Protein AF-A0A0S8I4W3-F1 (afdb_monomer_lite)

Sequence (184 aa):
MSPPFESPKTLFTDDDYIYGQAVWSHDGNQIAFSKTAVGCPSPYSSIWISRPDGSEPRQISEPVEGRINEDTGNCDLGIVYPAVPKAWSDDGTIIAIDLLLDPFLLSVETGSLTKLDLKDQLSALGLDGESIAQYLDWTGFSPIGDKALLTTFTDEFPQVLLWISLKEPNIPHVLHPPEEFTFD

Structure (mmCIF, N/CA/C/O backbone):
data_AF-A0A0S8I4W3-F1
#
_entry.id   AF-A0A0S8I4W3-F1
#
loop_
_atom_site.group_PDB
_atom_site.id
_atom_site.type_symbol
_atom_site.label_atom_id
_atom_site.label_alt_id
_atom_site.label_comp_id
_atom_site.label_asym_id
_atom_site.label_entity_id
_atom_site.label_seq_id
_atom_site.pdbx_PDB_ins_code
_atom_site.Cartn_x
_atom_site.Cartn_y
_atom_site.Cartn_z
_atom_site.occupancy
_atom_site.B_iso_or_equiv
_atom_site.auth_seq_id
_atom_site.auth_comp_id
_atom_site.auth_asym_id
_atom_site.auth_atom_id
_atom_site.pdbx_PDB_model_num
ATOM 1 N N . MET A 1 1 ? -11.680 -32.049 -22.955 1.00 69.88 1 MET A N 1
ATOM 2 C CA . MET A 1 1 ? -12.467 -31.066 -22.181 1.00 69.88 1 MET A CA 1
ATOM 3 C C . MET A 1 1 ? -11.577 -29.860 -21.976 1.00 69.88 1 MET A C 1
ATOM 5 O O . MET A 1 1 ? -10.439 -30.060 -21.571 1.00 69.88 1 MET A O 1
ATOM 9 N N . SER A 1 2 ? -12.038 -28.660 -22.321 1.00 75.06 2 SER A N 1
ATOM 10 C CA . SER A 1 2 ? -11.315 -27.434 -21.968 1.00 75.06 2 SER A CA 1
ATOM 11 C C . SER A 1 2 ? -11.388 -27.222 -20.452 1.00 75.06 2 SER A C 1
ATOM 13 O O . SER A 1 2 ? -12.388 -27.631 -19.851 1.00 75.06 2 SER A O 1
ATOM 15 N N . PRO A 1 3 ? -10.353 -26.644 -19.820 1.00 78.12 3 PRO A N 1
ATOM 16 C CA . PRO A 1 3 ? -10.420 -26.303 -18.406 1.00 78.12 3 PRO A CA 1
ATOM 17 C C . PRO A 1 3 ? -11.590 -25.340 -18.130 1.00 78.12 3 PRO A C 1
ATOM 19 O O . PRO A 1 3 ? -11.969 -24.576 -19.019 1.00 78.12 3 PRO A O 1
ATOM 22 N N . PRO A 1 4 ? -12.162 -25.353 -16.911 1.00 86.25 4 PRO A N 1
ATOM 23 C CA . PRO A 1 4 ? -13.271 -24.474 -16.530 1.00 86.25 4 PRO A CA 1
ATOM 24 C C . PRO A 1 4 ? -12.839 -23.013 -16.298 1.00 86.25 4 PRO A C 1
ATOM 26 O O . PRO A 1 4 ? -13.591 -22.241 -15.714 1.00 86.25 4 PRO A O 1
ATOM 29 N N . PHE A 1 5 ? -11.627 -22.642 -16.713 1.00 86.12 5 PHE A N 1
ATOM 30 C CA . PHE A 1 5 ? -11.031 -21.328 -16.517 1.00 86.12 5 PHE A CA 1
ATOM 31 C C . PHE A 1 5 ? -10.365 -20.849 -17.805 1.00 86.12 5 PHE A C 1
ATOM 33 O O . PHE A 1 5 ? -9.897 -21.648 -18.622 1.00 86.12 5 PHE A O 1
ATOM 40 N N . GLU A 1 6 ? -10.331 -19.530 -17.972 1.00 85.31 6 GLU A N 1
ATOM 41 C CA . GLU A 1 6 ? -9.629 -18.886 -19.075 1.00 85.31 6 GLU A CA 1
ATOM 42 C C . GLU A 1 6 ? -8.118 -19.105 -18.963 1.00 85.31 6 GLU A C 1
ATOM 44 O O . GLU A 1 6 ? -7.564 -19.283 -17.874 1.00 85.31 6 GLU A O 1
ATOM 49 N N . SER A 1 7 ? -7.435 -19.119 -20.109 1.00 87.31 7 SER A N 1
ATOM 50 C CA . SER A 1 7 ? -5.977 -19.171 -20.115 1.00 87.31 7 SER A CA 1
ATOM 51 C C . SER A 1 7 ? -5.408 -17.903 -19.467 1.00 87.31 7 SER A C 1
ATOM 53 O O . SER A 1 7 ? -5.894 -16.812 -19.768 1.00 87.31 7 SER A O 1
ATOM 55 N N . PRO A 1 8 ? -4.368 -18.019 -18.621 1.00 88.12 8 PRO A N 1
ATOM 56 C CA . PRO A 1 8 ? -3.713 -16.856 -18.043 1.00 88.12 8 PRO A CA 1
ATOM 57 C C . PRO A 1 8 ? -3.243 -15.888 -19.130 1.00 88.12 8 PRO A C 1
ATOM 59 O O . PRO A 1 8 ? -2.634 -16.303 -20.119 1.00 88.12 8 PRO A O 1
ATOM 62 N N . LYS A 1 9 ? -3.508 -14.595 -18.931 1.00 88.94 9 LYS A N 1
ATOM 63 C CA . LYS A 1 9 ? -3.013 -13.522 -19.792 1.00 88.94 9 LYS A CA 1
ATOM 64 C C . LYS A 1 9 ? -1.818 -12.855 -19.122 1.00 88.94 9 LYS A C 1
ATOM 66 O O . LYS A 1 9 ? -1.920 -12.381 -17.995 1.00 88.94 9 LYS A O 1
ATOM 71 N N . THR A 1 10 ? -0.702 -12.776 -19.836 1.00 92.69 10 THR A N 1
ATOM 72 C CA . THR A 1 10 ? 0.429 -11.944 -19.423 1.00 92.69 10 THR A CA 1
ATOM 73 C C . THR A 1 10 ? 0.052 -10.471 -19.563 1.00 92.69 10 THR A C 1
ATOM 75 O O . THR A 1 10 ? -0.330 -10.042 -20.652 1.00 92.69 10 THR A O 1
ATOM 78 N N . LEU A 1 11 ? 0.150 -9.708 -18.470 1.00 93.31 11 LEU A N 1
ATOM 79 C CA . LEU A 1 11 ? -0.088 -8.259 -18.483 1.00 93.31 11 LEU A CA 1
ATOM 80 C C . LEU A 1 11 ? 1.194 -7.483 -18.802 1.00 93.31 11 LEU A C 1
ATOM 82 O O . LEU A 1 11 ? 1.187 -6.635 -19.688 1.00 93.31 11 LEU A O 1
ATOM 86 N N . PHE A 1 12 ? 2.296 -7.816 -18.123 1.00 92.94 12 PHE A N 1
ATOM 87 C CA . PHE A 1 12 ? 3.578 -7.126 -18.254 1.00 92.94 12 PHE A CA 1
ATOM 88 C C . PHE A 1 12 ? 4.752 -8.108 -18.250 1.00 92.94 12 PHE A C 1
ATOM 90 O O . PHE A 1 12 ? 4.700 -9.146 -17.589 1.00 92.94 12 PHE A O 1
ATOM 97 N N . THR A 1 13 ? 5.809 -7.754 -18.978 1.00 91.81 13 THR A N 1
ATOM 98 C CA . THR A 1 13 ? 7.108 -8.440 -18.992 1.00 91.81 13 THR A CA 1
ATOM 99 C C . THR A 1 13 ? 8.194 -7.396 -19.180 1.00 91.81 13 THR A C 1
ATOM 101 O O . THR A 1 13 ? 8.100 -6.599 -20.115 1.00 91.81 13 THR A O 1
ATOM 104 N N . ASP A 1 14 ? 9.198 -7.402 -18.315 1.00 90.38 14 ASP A N 1
ATOM 105 C CA . ASP A 1 14 ? 10.285 -6.428 -18.333 1.00 90.38 14 ASP A CA 1
ATOM 106 C C . ASP A 1 14 ? 11.494 -7.057 -17.627 1.00 90.38 14 ASP A C 1
ATOM 108 O O . ASP A 1 14 ? 11.367 -7.480 -16.481 1.00 90.38 14 ASP A O 1
ATOM 112 N N . ASP A 1 15 ? 12.627 -7.191 -18.319 1.00 89.75 15 ASP A N 1
ATOM 113 C CA . ASP A 1 15 ? 13.808 -7.889 -17.781 1.00 89.75 15 ASP A CA 1
ATOM 114 C C . ASP A 1 15 ? 14.515 -7.066 -16.691 1.00 89.75 15 ASP A C 1
ATOM 116 O O . ASP A 1 15 ? 15.200 -7.620 -15.829 1.00 89.75 15 ASP A O 1
ATOM 120 N N . ASP A 1 16 ? 14.308 -5.748 -16.701 1.00 89.44 16 ASP A N 1
ATOM 121 C CA . ASP A 1 16 ? 14.918 -4.817 -15.756 1.00 89.44 16 ASP A CA 1
ATOM 122 C C . ASP A 1 16 ? 14.065 -4.626 -14.492 1.00 89.44 16 ASP A C 1
ATOM 124 O O . ASP A 1 16 ? 14.459 -3.886 -13.589 1.00 89.44 16 ASP A O 1
ATOM 128 N N . TYR A 1 17 ? 12.887 -5.260 -14.402 1.00 90.75 17 TYR A N 1
ATOM 129 C CA . TYR A 1 17 ? 11.945 -5.036 -13.305 1.00 90.75 17 TYR A CA 1
ATOM 130 C C . TYR A 1 17 ? 11.249 -6.305 -12.815 1.00 90.75 17 TYR A C 1
ATOM 132 O O . TYR A 1 17 ? 10.907 -7.213 -13.566 1.00 90.75 17 TYR A O 1
ATOM 140 N N . ILE A 1 18 ? 10.944 -6.313 -11.521 1.00 89.19 18 ILE A N 1
ATOM 141 C CA . ILE A 1 18 ? 10.108 -7.316 -10.868 1.00 89.19 18 ILE A CA 1
ATOM 142 C C . ILE A 1 18 ? 8.768 -6.674 -10.530 1.00 89.19 18 ILE A C 1
ATOM 144 O O . ILE A 1 18 ? 8.706 -5.570 -9.983 1.00 89.19 18 ILE A O 1
ATOM 148 N N . TYR A 1 19 ? 7.690 -7.390 -10.832 1.00 91.94 19 TYR A N 1
ATOM 149 C CA . TYR A 1 19 ? 6.340 -7.016 -10.433 1.00 91.94 19 TYR A CA 1
ATOM 150 C C . TYR A 1 19 ? 5.994 -7.733 -9.126 1.00 91.94 19 TYR A C 1
ATOM 152 O O . TYR A 1 19 ? 6.041 -8.961 -9.059 1.00 91.94 19 TYR A O 1
ATOM 160 N N . GLY A 1 20 ? 5.718 -6.953 -8.082 1.00 87.50 20 GLY A N 1
ATOM 161 C CA . GLY A 1 20 ? 5.444 -7.451 -6.735 1.00 87.50 20 GLY A CA 1
ATOM 162 C C . GLY A 1 20 ? 3.965 -7.739 -6.488 1.00 87.50 20 GLY A C 1
ATOM 163 O O . GLY A 1 20 ? 3.226 -8.133 -7.390 1.00 87.50 20 GLY A O 1
ATOM 164 N N . GLN A 1 21 ? 3.529 -7.535 -5.242 1.00 90.81 21 GLN A N 1
ATOM 165 C CA . GLN A 1 21 ? 2.122 -7.667 -4.867 1.00 90.81 21 GLN A CA 1
ATOM 166 C C . GLN A 1 21 ? 1.243 -6.775 -5.754 1.00 90.81 21 GLN A C 1
ATOM 168 O O . GLN A 1 21 ? 1.599 -5.634 -6.058 1.00 90.81 21 GLN A O 1
ATOM 173 N N . ALA A 1 22 ? 0.087 -7.309 -6.144 1.00 94.94 22 ALA A N 1
ATOM 174 C CA . ALA A 1 22 ? -0.921 -6.607 -6.919 1.00 94.94 22 ALA A CA 1
ATOM 175 C C . ALA A 1 22 ? -2.295 -6.757 -6.262 1.00 94.94 22 ALA A C 1
ATOM 177 O O . ALA A 1 22 ? -2.610 -7.814 -5.709 1.00 94.94 22 ALA A O 1
ATOM 178 N N . VAL A 1 23 ? -3.112 -5.709 -6.332 1.00 94.75 23 VAL A N 1
ATOM 179 C CA . VAL A 1 23 ? -4.453 -5.655 -5.739 1.00 94.75 23 VAL A CA 1
ATOM 180 C C . VAL A 1 23 ? -5.434 -4.965 -6.682 1.00 94.75 23 VAL A C 1
ATOM 182 O O . VAL A 1 23 ? -5.132 -3.928 -7.279 1.00 94.75 23 VAL A O 1
ATOM 185 N N . TRP A 1 24 ? -6.619 -5.553 -6.816 1.00 95.06 24 TRP A N 1
ATOM 186 C CA . TRP A 1 24 ? -7.716 -5.000 -7.607 1.00 95.06 24 TRP A CA 1
ATOM 187 C C . TRP A 1 24 ? -8.367 -3.816 -6.896 1.00 95.06 24 TRP A C 1
ATOM 189 O O . TRP A 1 24 ? -8.531 -3.846 -5.674 1.00 95.06 24 TRP A O 1
ATOM 199 N N . SER A 1 25 ? -8.785 -2.809 -7.663 1.00 93.62 25 SER A N 1
ATOM 200 C CA . SER A 1 25 ? -9.774 -1.837 -7.201 1.00 93.62 25 SER A CA 1
ATOM 201 C C . SER A 1 25 ? -11.115 -2.528 -6.957 1.00 93.62 25 SER A C 1
ATOM 203 O O . SER A 1 25 ? -11.414 -3.560 -7.563 1.00 93.62 25 SER A O 1
ATOM 205 N N . HIS A 1 26 ? -11.941 -1.963 -6.074 1.00 90.12 26 HIS A N 1
ATOM 206 C CA . HIS A 1 26 ? -13.222 -2.573 -5.704 1.00 90.12 26 HIS A CA 1
ATOM 207 C C . HIS A 1 26 ? -14.163 -2.764 -6.909 1.00 90.12 26 HIS A C 1
ATOM 209 O O . HIS A 1 26 ? -14.844 -3.781 -7.020 1.00 90.12 26 HIS A O 1
ATOM 215 N N . ASP A 1 27 ? -14.153 -1.814 -7.845 1.00 91.81 27 ASP A N 1
ATOM 216 C CA . ASP A 1 27 ? -14.931 -1.862 -9.087 1.00 91.81 27 ASP A CA 1
ATOM 217 C C . ASP A 1 27 ? -14.346 -2.802 -10.161 1.00 91.81 27 ASP A C 1
ATOM 219 O O . ASP A 1 27 ? -14.957 -2.993 -11.213 1.00 91.81 27 ASP A O 1
ATOM 223 N N . GLY A 1 28 ? -13.167 -3.379 -9.916 1.00 93.69 28 GLY A N 1
ATOM 224 C CA . GLY A 1 28 ? -12.471 -4.279 -10.831 1.00 93.69 28 GLY A CA 1
ATOM 225 C C . GLY A 1 28 ? -11.905 -3.613 -12.085 1.00 93.69 28 GLY A C 1
ATOM 226 O O . GLY A 1 28 ? -11.424 -4.324 -12.962 1.00 93.69 28 GLY A O 1
ATOM 227 N N . ASN A 1 29 ? -11.937 -2.282 -12.205 1.00 96.00 29 ASN A N 1
ATOM 228 C CA . ASN A 1 29 ? -11.471 -1.580 -13.408 1.00 96.00 29 ASN A CA 1
ATOM 229 C C . ASN A 1 29 ? -9.981 -1.236 -13.382 1.00 96.00 29 ASN A C 1
ATOM 231 O O . ASN A 1 29 ? -9.433 -0.823 -14.407 1.00 96.00 29 ASN A O 1
ATOM 235 N N . GLN A 1 30 ? -9.322 -1.379 -12.233 1.00 97.25 30 GLN A N 1
ATOM 236 C CA . GLN A 1 30 ? -7.912 -1.062 -12.061 1.00 97.25 30 GLN A CA 1
ATOM 237 C C . GLN A 1 30 ? -7.201 -2.119 -11.214 1.00 97.25 30 GLN A C 1
ATOM 239 O O . GLN A 1 30 ? -7.784 -2.772 -10.350 1.00 97.25 30 GLN A O 1
ATOM 244 N N . ILE A 1 31 ? -5.904 -2.262 -11.460 1.00 97.56 31 ILE A N 1
ATOM 245 C CA . ILE A 1 31 ? -4.975 -3.058 -10.659 1.00 97.56 31 ILE A CA 1
ATOM 246 C C . ILE A 1 31 ? -3.889 -2.110 -10.176 1.00 97.56 31 ILE A C 1
ATOM 248 O O . ILE A 1 31 ? -3.247 -1.479 -11.013 1.00 97.56 31 ILE A O 1
ATOM 252 N N . ALA A 1 32 ? -3.655 -2.043 -8.866 1.00 97.44 32 ALA A N 1
ATOM 253 C CA . ALA A 1 32 ? -2.449 -1.446 -8.299 1.00 97.44 32 ALA A CA 1
ATOM 254 C C . ALA A 1 32 ? -1.394 -2.526 -8.080 1.00 97.44 32 ALA A C 1
ATOM 256 O O . ALA A 1 32 ? -1.732 -3.623 -7.642 1.00 97.44 32 ALA A O 1
ATOM 257 N N . PHE A 1 33 ? -0.129 -2.232 -8.361 1.00 97.12 33 PHE A N 1
ATOM 258 C CA . PHE A 1 33 ? 0.967 -3.184 -8.202 1.00 97.12 33 PHE A CA 1
ATOM 259 C C . PHE A 1 33 ? 2.300 -2.489 -7.926 1.00 97.12 33 PHE A C 1
ATOM 261 O O . PHE A 1 33 ? 2.515 -1.341 -8.322 1.00 97.12 33 PHE A O 1
ATOM 268 N N . SER A 1 34 ? 3.212 -3.199 -7.266 1.00 95.56 34 SER A N 1
ATOM 269 C CA . SER A 1 34 ? 4.605 -2.764 -7.122 1.00 95.56 34 SER A CA 1
ATOM 270 C C . SER A 1 34 ? 5.382 -3.044 -8.403 1.00 95.56 34 SER A C 1
ATOM 272 O O . SER A 1 34 ? 5.358 -4.172 -8.901 1.00 95.56 34 SER A O 1
ATOM 274 N N . LYS A 1 35 ? 6.130 -2.059 -8.901 1.00 94.38 35 LYS A N 1
ATOM 275 C CA . LYS A 1 35 ? 7.161 -2.261 -9.928 1.00 94.38 35 LYS A CA 1
ATOM 276 C C . LYS A 1 35 ? 8.514 -1.904 -9.318 1.00 94.38 35 LYS A C 1
ATOM 278 O O . LYS A 1 35 ? 8.738 -0.740 -8.992 1.00 94.38 35 LYS A O 1
ATOM 283 N N . THR A 1 36 ? 9.389 -2.894 -9.156 1.00 90.25 36 THR A N 1
ATOM 284 C CA . THR A 1 36 ? 10.710 -2.741 -8.528 1.00 90.25 36 THR A CA 1
ATOM 285 C C . THR A 1 36 ? 11.812 -2.960 -9.551 1.00 90.25 36 THR A C 1
ATOM 287 O O . THR A 1 36 ? 11.804 -3.980 -10.235 1.00 90.25 36 THR A O 1
ATOM 290 N N . ALA A 1 37 ? 12.761 -2.034 -9.655 1.00 88.69 37 ALA A N 1
ATOM 291 C CA . ALA A 1 37 ? 13.928 -2.205 -10.514 1.00 88.69 37 ALA A CA 1
ATOM 292 C C . ALA A 1 37 ? 14.834 -3.335 -10.010 1.00 88.69 37 ALA A C 1
ATOM 294 O O . ALA A 1 37 ? 15.113 -3.450 -8.814 1.00 88.69 37 ALA A O 1
ATOM 295 N N . VAL A 1 38 ? 15.297 -4.167 -10.937 1.00 78.19 38 VAL A N 1
ATOM 296 C CA . VAL A 1 38 ? 16.269 -5.229 -10.689 1.00 78.19 38 VAL A CA 1
ATOM 297 C C . VAL A 1 38 ? 17.668 -4.622 -10.681 1.00 78.19 38 VAL A C 1
ATOM 299 O O . VAL A 1 38 ? 18.045 -3.880 -11.584 1.00 78.19 38 VAL A O 1
ATOM 302 N N . GLY A 1 39 ? 18.471 -5.000 -9.690 1.00 74.06 39 GLY A N 1
ATOM 303 C CA . GLY A 1 39 ? 19.891 -4.668 -9.639 1.00 74.06 39 GLY A CA 1
ATOM 304 C C . GLY A 1 39 ? 20.272 -3.834 -8.423 1.00 74.06 39 GLY A C 1
ATOM 305 O O . GLY A 1 39 ? 19.514 -3.007 -7.926 1.00 74.06 39 GLY A O 1
ATOM 306 N N . CYS A 1 40 ? 21.485 -4.081 -7.941 1.00 72.31 40 CYS A N 1
ATOM 307 C CA . CYS A 1 40 ? 22.076 -3.389 -6.804 1.00 72.31 40 CYS A CA 1
ATOM 308 C C . CYS A 1 40 ? 23.136 -2.396 -7.297 1.00 72.31 40 CYS A C 1
ATOM 310 O O . CYS A 1 40 ? 23.746 -2.639 -8.345 1.00 72.31 40 CYS A O 1
ATOM 312 N N . PRO A 1 41 ? 23.380 -1.284 -6.582 1.00 65.94 41 PRO A N 1
ATOM 313 C CA . PRO A 1 41 ? 23.012 -1.029 -5.183 1.00 65.94 41 PRO A CA 1
ATOM 314 C C . PRO A 1 41 ? 21.614 -0.437 -4.926 1.00 65.94 41 PRO A C 1
ATOM 316 O O . PRO A 1 41 ? 21.179 -0.470 -3.786 1.00 65.94 41 PRO A O 1
ATOM 319 N N . SER A 1 42 ? 20.890 0.069 -5.926 1.00 66.25 42 SER A N 1
ATOM 320 C CA . SER A 1 42 ? 19.672 0.867 -5.687 1.00 66.25 42 SER A CA 1
ATOM 321 C C . SER A 1 42 ? 18.408 0.223 -6.273 1.00 66.25 42 SER A C 1
ATOM 323 O O . SER A 1 42 ? 17.968 0.643 -7.347 1.00 66.25 42 SER A O 1
ATOM 325 N N . PRO A 1 43 ? 17.780 -0.759 -5.596 1.00 76.88 43 PRO A N 1
ATOM 326 C CA . PRO A 1 43 ? 16.473 -1.241 -6.005 1.00 76.88 43 PRO A CA 1
ATOM 327 C C . PRO A 1 43 ? 15.453 -0.176 -5.600 1.00 76.88 43 PRO A C 1
ATOM 329 O O . PRO A 1 43 ? 15.212 0.051 -4.416 1.00 76.88 43 PRO A O 1
ATOM 332 N N . TYR A 1 44 ? 14.875 0.519 -6.572 1.00 87.12 44 TYR A N 1
ATOM 333 C CA . TYR A 1 44 ? 13.766 1.434 -6.325 1.00 87.12 44 TYR A CA 1
ATOM 334 C C . TYR A 1 44 ? 12.450 0.753 -6.678 1.00 87.12 44 TYR A C 1
ATOM 336 O O . TYR A 1 44 ? 12.360 0.028 -7.671 1.00 87.12 44 TYR A O 1
ATOM 344 N N . SER A 1 45 ? 11.426 0.988 -5.865 1.00 91.44 45 SER A N 1
ATOM 345 C CA . SER A 1 45 ? 10.069 0.512 -6.118 1.00 91.44 45 SER A CA 1
ATOM 346 C C . SER A 1 45 ? 9.092 1.667 -6.146 1.00 91.44 45 SER A C 1
ATOM 348 O O . SER A 1 45 ? 9.208 2.616 -5.376 1.00 91.44 45 SER A O 1
ATOM 350 N N . SER A 1 46 ? 8.102 1.568 -7.016 1.00 94.69 46 SER A N 1
ATOM 351 C CA . SER A 1 46 ? 6.986 2.504 -7.056 1.00 94.69 46 SER A CA 1
ATOM 352 C C . SER A 1 46 ? 5.681 1.739 -7.137 1.00 94.69 46 SER A C 1
ATOM 354 O O . SER A 1 46 ? 5.627 0.618 -7.656 1.00 94.69 46 SER A O 1
ATOM 356 N N . ILE A 1 47 ? 4.611 2.380 -6.682 1.00 97.56 47 ILE A N 1
ATOM 357 C CA . ILE A 1 47 ? 3.254 1.914 -6.919 1.00 97.56 47 ILE A CA 1
ATOM 358 C C . ILE A 1 47 ? 2.823 2.382 -8.304 1.00 97.56 47 ILE A C 1
ATOM 360 O O . ILE A 1 47 ? 2.907 3.565 -8.648 1.00 97.56 47 ILE A O 1
ATOM 364 N N . TRP A 1 48 ? 2.355 1.430 -9.097 1.00 97.88 48 TRP A N 1
ATOM 365 C CA . TRP A 1 48 ? 1.779 1.639 -10.415 1.00 97.88 48 TRP A CA 1
ATOM 366 C C . TRP A 1 48 ? 0.332 1.186 -10.418 1.00 97.88 48 TRP A C 1
ATOM 368 O O . TRP A 1 48 ? -0.054 0.321 -9.632 1.00 97.88 48 TRP A O 1
ATOM 378 N N . ILE A 1 49 ? -0.455 1.745 -11.332 1.00 98.19 49 ILE A N 1
ATOM 379 C CA . ILE A 1 49 ? -1.787 1.238 -11.643 1.00 98.19 49 ILE A CA 1
ATOM 380 C C . ILE A 1 49 ? -1.943 0.992 -13.138 1.00 98.19 49 ILE A C 1
ATOM 382 O O . ILE A 1 49 ? -1.252 1.611 -13.944 1.00 98.19 49 ILE A O 1
ATOM 386 N N . SER A 1 50 ? -2.853 0.097 -13.508 1.00 98.06 50 SER A N 1
ATOM 387 C CA . SER A 1 50 ? -3.213 -0.187 -14.902 1.00 98.06 50 SER A CA 1
ATOM 388 C C . SER A 1 50 ? -4.630 -0.743 -15.006 1.00 98.06 50 SER A C 1
ATOM 390 O O . SER A 1 50 ? -5.207 -1.155 -13.997 1.00 98.06 50 SER A O 1
ATOM 392 N N . ARG A 1 51 ? -5.177 -0.806 -16.221 1.00 97.44 51 ARG A N 1
ATOM 393 C CA . ARG A 1 51 ? -6.412 -1.550 -16.494 1.00 97.44 51 ARG A CA 1
ATOM 394 C C . ARG A 1 51 ? -6.195 -3.074 -16.430 1.00 97.44 51 ARG A C 1
ATOM 396 O O . ARG A 1 51 ? -5.086 -3.540 -16.693 1.00 97.44 51 ARG A O 1
ATOM 403 N N . PRO A 1 52 ? -7.264 -3.868 -16.190 1.00 95.88 52 PRO A N 1
ATOM 404 C CA . PRO A 1 52 ? -7.259 -5.338 -16.193 1.00 95.88 52 PRO A CA 1
ATOM 405 C C . PRO A 1 52 ? -6.577 -5.996 -17.394 1.00 95.88 52 PRO A C 1
ATOM 407 O O . PRO A 1 52 ? -6.089 -7.119 -17.312 1.00 95.88 52 PRO A O 1
ATOM 410 N N . ASP A 1 53 ? -6.610 -5.327 -18.544 1.00 94.44 53 ASP A N 1
ATOM 411 C CA . ASP A 1 53 ? -6.078 -5.837 -19.799 1.00 94.44 53 ASP A CA 1
ATOM 412 C C . ASP A 1 53 ? -4.595 -5.500 -20.015 1.00 94.44 53 ASP A C 1
ATOM 414 O O . ASP A 1 53 ? -4.040 -5.948 -21.023 1.00 94.44 53 ASP A O 1
ATOM 418 N N . GLY A 1 54 ? -3.974 -4.774 -19.077 1.00 95.19 54 GLY A N 1
ATOM 419 C CA . GLY A 1 54 ? -2.596 -4.283 -19.117 1.00 95.19 54 GLY A CA 1
ATOM 420 C C . GLY A 1 54 ? -2.442 -2.900 -19.759 1.00 95.19 54 GLY A C 1
ATOM 421 O O . GLY A 1 54 ? -1.326 -2.389 -19.847 1.00 95.19 54 GLY A O 1
ATOM 422 N N . SER A 1 55 ? -3.529 -2.281 -20.230 1.00 96.12 55 SER A N 1
ATOM 423 C CA . SER A 1 55 ? -3.478 -0.948 -20.833 1.00 96.12 55 SER A CA 1
ATOM 424 C C . SER A 1 55 ? -3.408 0.171 -19.788 1.00 96.12 55 SER A C 1
ATOM 426 O O . SER A 1 55 ? -3.698 -0.022 -18.607 1.00 96.12 55 SER A O 1
ATOM 428 N N . GLU A 1 56 ? -2.994 1.356 -20.246 1.00 96.50 56 GLU A N 1
ATOM 429 C CA . GLU A 1 56 ? -2.897 2.579 -19.437 1.00 96.50 56 GLU A CA 1
ATOM 430 C C . GLU A 1 56 ? -2.071 2.435 -18.137 1.00 96.50 56 GLU A C 1
ATOM 432 O O . GLU A 1 56 ? -2.502 2.920 -17.088 1.00 96.50 56 GLU A O 1
ATOM 437 N N . PRO A 1 57 ? -0.880 1.794 -18.159 1.00 97.06 57 PRO A N 1
ATOM 438 C CA . PRO A 1 57 ? -0.038 1.755 -16.976 1.00 97.06 57 PRO A CA 1
ATOM 439 C C . PRO A 1 57 ? 0.450 3.167 -16.627 1.00 97.06 57 PRO A C 1
ATOM 441 O O . PRO A 1 57 ? 1.012 3.865 -17.475 1.00 97.06 57 PRO A O 1
ATOM 444 N N . ARG A 1 58 ? 0.280 3.579 -15.369 1.00 96.94 58 ARG A N 1
ATOM 445 C CA . ARG A 1 58 ? 0.836 4.832 -14.844 1.00 96.94 58 ARG A CA 1
ATOM 446 C C . ARG A 1 58 ? 1.413 4.653 -13.447 1.00 96.94 58 ARG A C 1
ATOM 448 O O . ARG A 1 58 ? 0.839 3.955 -12.614 1.00 96.94 58 ARG A O 1
ATOM 455 N N . GLN A 1 59 ? 2.531 5.319 -13.195 1.00 97.38 59 GLN A N 1
ATOM 456 C CA . GLN A 1 59 ? 3.115 5.436 -11.866 1.00 97.38 59 GLN A CA 1
ATOM 457 C C . GLN A 1 59 ? 2.279 6.403 -11.026 1.00 97.38 59 GLN A C 1
ATOM 459 O O . GLN A 1 59 ? 1.834 7.433 -11.538 1.00 97.38 59 GLN A O 1
ATOM 464 N N . ILE A 1 60 ? 2.054 6.068 -9.757 1.00 97.62 60 ILE A N 1
ATOM 465 C CA . ILE A 1 60 ? 1.239 6.885 -8.848 1.00 97.62 60 ILE A CA 1
ATOM 466 C C . ILE A 1 60 ? 1.929 7.233 -7.533 1.00 97.62 60 ILE A C 1
ATOM 468 O O . ILE A 1 60 ? 1.405 8.051 -6.795 1.00 97.62 60 ILE A O 1
ATOM 472 N N . SER A 1 61 ? 3.091 6.655 -7.235 1.00 96.81 61 SER A N 1
ATOM 473 C CA . SER A 1 61 ? 3.939 7.089 -6.123 1.00 96.81 61 SER A CA 1
ATOM 474 C C . SER A 1 61 ? 5.313 7.492 -6.638 1.00 96.81 61 SER A C 1
ATOM 476 O O . SER A 1 61 ? 5.772 6.971 -7.657 1.00 96.81 61 SER A O 1
ATOM 478 N N . GLU A 1 62 ? 6.017 8.337 -5.895 1.00 94.12 62 GLU A N 1
ATOM 479 C CA . GLU A 1 62 ? 7.454 8.518 -6.109 1.00 94.12 62 GLU A CA 1
ATOM 480 C C . GLU A 1 62 ? 8.211 7.184 -5.926 1.00 94.12 62 GLU A C 1
ATOM 482 O O . GLU A 1 62 ? 7.713 6.276 -5.241 1.00 94.12 62 GLU A O 1
ATOM 487 N N . PRO A 1 63 ? 9.389 7.015 -6.553 1.00 92.00 63 PRO A N 1
ATOM 488 C CA . PRO A 1 63 ? 10.266 5.882 -6.289 1.00 92.00 63 PRO A CA 1
ATOM 489 C C . PRO A 1 63 ? 10.748 5.864 -4.839 1.00 92.00 63 PRO A C 1
ATOM 491 O O . PRO A 1 63 ? 11.240 6.861 -4.315 1.00 92.00 63 PRO A O 1
ATOM 494 N N . VAL A 1 64 ? 10.625 4.703 -4.208 1.00 90.50 64 VAL A N 1
ATOM 495 C CA . VAL A 1 64 ? 11.106 4.426 -2.858 1.00 90.50 64 VAL A CA 1
ATOM 496 C C . VAL A 1 64 ? 12.336 3.546 -2.970 1.00 90.50 64 VAL A C 1
ATOM 498 O O . VAL A 1 64 ? 12.273 2.445 -3.523 1.00 90.50 64 VAL A O 1
ATOM 501 N N . GLU A 1 65 ? 13.455 4.040 -2.456 1.00 86.38 65 GLU A N 1
ATOM 502 C CA . GLU A 1 65 ? 14.701 3.284 -2.394 1.00 86.38 65 GLU A CA 1
ATOM 503 C C . GLU A 1 65 ? 14.591 2.166 -1.351 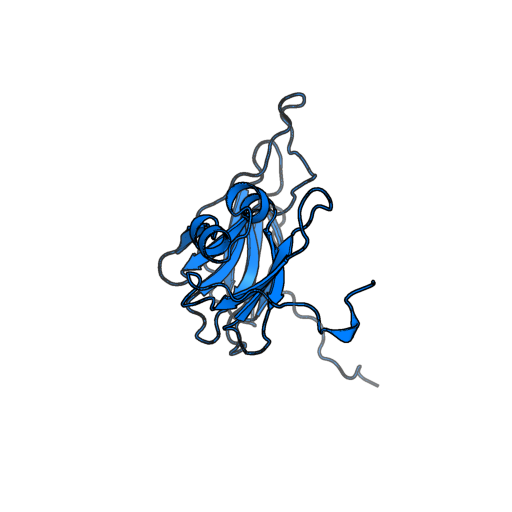1.00 86.38 65 GLU A C 1
ATOM 505 O O . GLU A 1 65 ? 14.133 2.370 -0.224 1.00 86.38 65 GLU A O 1
ATOM 510 N N . GLY A 1 66 ? 14.998 0.959 -1.740 1.00 80.69 66 GLY A N 1
ATOM 511 C CA . GLY A 1 66 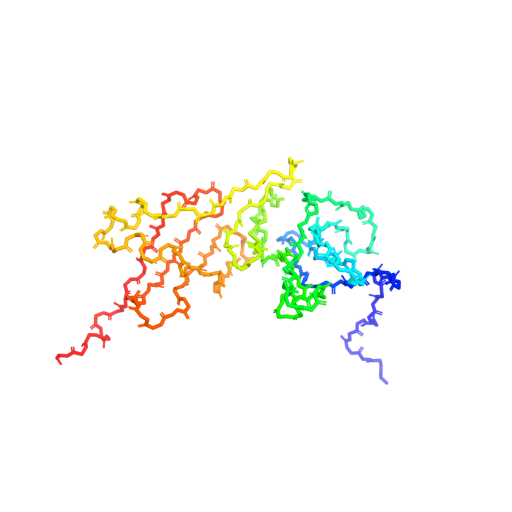? 15.170 -0.155 -0.818 1.00 80.69 66 GLY A CA 1
ATOM 512 C C . GLY A 1 66 ? 16.350 0.064 0.128 1.00 80.69 66 GLY A C 1
ATOM 513 O O . GLY A 1 66 ? 17.197 0.934 -0.075 1.00 80.69 66 GLY A O 1
ATOM 514 N N . ARG A 1 67 ? 16.424 -0.757 1.178 1.00 78.38 67 ARG A N 1
ATOM 515 C CA . ARG A 1 67 ? 17.538 -0.701 2.130 1.00 78.38 67 ARG A CA 1
ATOM 516 C C . ARG A 1 67 ? 18.811 -1.268 1.500 1.00 78.38 67 ARG A C 1
ATOM 518 O O . ARG A 1 67 ? 18.777 -2.293 0.818 1.00 78.38 67 ARG A O 1
ATOM 525 N N . ILE A 1 68 ? 19.937 -0.614 1.770 1.00 79.56 68 ILE A N 1
ATOM 526 C CA . ILE A 1 68 ? 21.272 -1.098 1.412 1.00 79.56 68 ILE A CA 1
ATOM 527 C C . ILE A 1 68 ? 21.933 -1.662 2.662 1.00 79.56 68 ILE A C 1
ATOM 529 O O . ILE A 1 68 ? 21.892 -1.055 3.729 1.00 79.56 68 ILE A O 1
ATOM 533 N N . ASN A 1 69 ? 22.567 -2.818 2.519 1.00 79.00 69 ASN A N 1
ATOM 534 C CA . ASN A 1 69 ? 23.460 -3.354 3.524 1.00 79.00 69 ASN A CA 1
ATOM 535 C C . ASN A 1 69 ? 24.775 -2.553 3.497 1.00 79.00 69 ASN A C 1
ATOM 537 O O . ASN A 1 69 ? 25.562 -2.672 2.555 1.00 79.00 69 ASN A O 1
ATOM 541 N N . GLU A 1 70 ? 25.002 -1.733 4.525 1.00 82.69 70 GLU A N 1
ATOM 542 C CA . GLU A 1 70 ? 26.157 -0.826 4.606 1.00 82.69 70 GLU A CA 1
ATOM 543 C C . GLU A 1 70 ? 27.508 -1.559 4.585 1.00 82.69 70 GLU A C 1
ATOM 545 O O . GLU A 1 70 ? 28.474 -1.044 4.023 1.00 82.69 70 GLU A O 1
ATOM 550 N N . ASP A 1 71 ? 27.571 -2.783 5.118 1.00 85.81 71 ASP A N 1
ATOM 551 C CA . ASP A 1 71 ? 28.804 -3.579 5.172 1.00 85.81 71 ASP A CA 1
ATOM 552 C C . ASP A 1 71 ? 29.234 -4.097 3.793 1.00 85.81 71 ASP A C 1
ATOM 554 O O . ASP A 1 71 ? 30.424 -4.250 3.509 1.00 85.81 71 ASP A O 1
ATOM 558 N N . THR A 1 72 ? 28.265 -4.401 2.928 1.00 84.38 72 THR A N 1
ATOM 559 C CA . THR A 1 72 ? 28.505 -5.011 1.610 1.00 84.38 72 THR A CA 1
ATOM 560 C C . THR A 1 72 ? 28.318 -4.035 0.453 1.00 84.38 72 THR A C 1
ATOM 562 O O . THR A 1 72 ? 28.741 -4.337 -0.664 1.00 84.38 72 THR A O 1
ATOM 565 N N . GLY A 1 73 ? 27.674 -2.889 0.691 1.00 78.38 73 GLY A N 1
ATOM 566 C CA . GLY A 1 73 ? 27.236 -1.963 -0.356 1.00 78.38 73 GLY A CA 1
ATOM 567 C C . GLY A 1 73 ? 26.219 -2.581 -1.321 1.00 78.38 73 GLY A C 1
ATOM 568 O O . GLY A 1 73 ? 26.057 -2.094 -2.438 1.00 78.38 73 GLY A O 1
ATOM 569 N N . ASN A 1 74 ? 25.578 -3.682 -0.922 1.00 79.69 74 ASN A N 1
ATOM 570 C CA . ASN A 1 74 ? 24.633 -4.442 -1.731 1.00 79.69 74 ASN A CA 1
ATOM 571 C C . ASN A 1 74 ? 23.210 -4.283 -1.178 1.00 79.69 74 ASN A C 1
ATOM 573 O O . ASN A 1 74 ? 23.036 -3.877 -0.031 1.00 79.69 74 ASN A O 1
ATOM 577 N N . CYS A 1 75 ? 22.186 -4.596 -1.970 1.00 76.00 75 CYS A N 1
ATOM 578 C CA . CYS A 1 75 ? 20.805 -4.523 -1.499 1.00 76.00 75 CYS A CA 1
ATOM 579 C C . CYS A 1 75 ? 20.597 -5.435 -0.283 1.00 76.00 75 CYS A C 1
ATOM 581 O O . CYS A 1 75 ? 21.026 -6.593 -0.293 1.00 76.00 75 CYS A O 1
ATOM 583 N N . ASP A 1 76 ? 19.875 -4.954 0.726 1.00 73.38 76 ASP A N 1
ATOM 584 C CA . ASP A 1 76 ? 19.323 -5.824 1.758 1.00 73.38 76 ASP A CA 1
ATOM 585 C C . ASP A 1 76 ? 18.105 -6.557 1.178 1.00 73.38 76 ASP A C 1
ATOM 587 O O . ASP A 1 76 ? 16.991 -6.032 1.115 1.00 73.38 76 ASP A O 1
ATOM 591 N N . LEU A 1 77 ? 18.332 -7.787 0.705 1.00 63.53 77 LEU A N 1
ATOM 592 C CA . LEU A 1 77 ? 17.305 -8.624 0.074 1.00 63.53 77 LEU A CA 1
ATOM 593 C C . LEU A 1 77 ? 16.163 -9.019 1.029 1.00 63.53 77 LEU A C 1
ATOM 595 O O . LEU A 1 77 ? 15.210 -9.659 0.585 1.00 63.53 77 LEU A O 1
ATOM 599 N N . GLY A 1 78 ? 16.226 -8.645 2.314 1.00 63.59 78 GLY A N 1
ATOM 600 C CA . GLY A 1 78 ? 15.116 -8.802 3.252 1.00 63.59 78 GLY A CA 1
ATOM 601 C C . GLY A 1 78 ? 13.861 -8.015 2.856 1.00 63.59 78 GLY A C 1
ATOM 602 O O . GLY A 1 78 ? 12.759 -8.429 3.207 1.00 63.59 78 GLY A O 1
ATOM 603 N N . ILE A 1 79 ? 13.995 -6.925 2.084 1.00 65.81 79 ILE A N 1
ATOM 604 C CA . ILE A 1 79 ? 12.867 -6.095 1.625 1.00 65.81 79 ILE A CA 1
ATOM 605 C C . ILE A 1 79 ? 12.914 -5.948 0.098 1.00 65.81 79 ILE A C 1
ATOM 607 O O . ILE A 1 79 ? 13.417 -4.969 -0.446 1.00 65.81 79 ILE A O 1
ATOM 611 N N . VAL A 1 80 ? 12.358 -6.933 -0.613 1.00 65.81 80 VAL A N 1
ATOM 612 C CA . VAL A 1 80 ? 12.342 -6.960 -2.092 1.00 65.81 80 VAL A CA 1
ATOM 613 C C . VAL A 1 80 ? 11.369 -5.929 -2.690 1.00 65.81 80 VAL A C 1
ATOM 615 O O . VAL A 1 80 ? 11.541 -5.486 -3.823 1.00 65.81 80 VAL A O 1
ATOM 618 N N . TYR A 1 81 ? 10.357 -5.503 -1.929 1.00 79.75 81 TYR A N 1
ATOM 619 C CA . TYR A 1 81 ? 9.340 -4.548 -2.377 1.00 79.75 81 TYR A CA 1
ATOM 620 C C . TYR A 1 81 ? 9.176 -3.443 -1.327 1.00 79.75 81 TYR A C 1
ATOM 622 O O . TYR A 1 81 ? 8.347 -3.572 -0.432 1.00 79.75 81 TYR A O 1
ATOM 630 N N . PRO A 1 82 ? 9.978 -2.366 -1.383 1.00 86.50 82 PRO A N 1
ATOM 631 C CA . PRO A 1 82 ? 9.895 -1.282 -0.407 1.00 86.50 82 PRO A CA 1
ATOM 632 C C . PRO A 1 82 ? 8.605 -0.457 -0.511 1.00 86.50 82 PRO A C 1
ATOM 634 O O . PRO A 1 82 ? 8.327 0.303 0.407 1.00 86.50 82 PRO A O 1
ATOM 637 N N . ALA A 1 83 ? 7.814 -0.616 -1.579 1.00 92.69 83 ALA A N 1
ATOM 638 C CA . ALA A 1 83 ? 6.474 -0.055 -1.707 1.00 92.69 83 ALA A CA 1
ATOM 639 C C . ALA A 1 83 ? 5.496 -1.153 -2.140 1.00 92.69 83 ALA A C 1
ATOM 641 O O . ALA A 1 83 ? 5.697 -1.764 -3.192 1.00 92.69 83 ALA A O 1
ATOM 642 N N . VAL A 1 84 ? 4.450 -1.421 -1.355 1.00 93.75 84 VAL A N 1
ATOM 643 C CA . VAL A 1 84 ? 3.539 -2.561 -1.566 1.00 93.75 84 VAL A CA 1
ATOM 644 C C . VAL A 1 84 ? 2.083 -2.132 -1.436 1.00 93.75 84 VAL A C 1
ATOM 646 O O . VAL A 1 84 ? 1.696 -1.680 -0.362 1.00 93.75 84 VAL A O 1
ATOM 649 N N . PRO A 1 85 ? 1.235 -2.298 -2.466 1.00 95.56 85 PRO A N 1
ATOM 650 C CA . PRO A 1 85 ? -0.178 -1.990 -2.330 1.00 95.56 85 PRO A CA 1
ATOM 651 C C . PRO A 1 85 ? -0.912 -3.117 -1.599 1.00 95.56 85 PRO A C 1
ATOM 653 O O . PRO A 1 85 ? -0.707 -4.301 -1.879 1.00 95.56 85 PRO A O 1
ATOM 656 N N . LYS A 1 86 ? -1.789 -2.745 -0.664 1.00 94.12 86 LYS A N 1
ATOM 657 C CA . LYS A 1 86 ? -2.525 -3.680 0.197 1.00 94.12 86 LYS A CA 1
ATOM 658 C C . LYS A 1 86 ? -4.013 -3.730 -0.104 1.00 94.12 86 LYS A C 1
ATOM 660 O O . LYS A 1 86 ? -4.570 -4.822 -0.171 1.00 94.12 86 LYS A O 1
ATOM 665 N N . ALA A 1 87 ? -4.645 -2.576 -0.310 1.00 93.81 87 ALA A N 1
ATOM 666 C CA . ALA A 1 87 ? -6.052 -2.485 -0.694 1.00 93.81 87 ALA A CA 1
ATOM 667 C C . ALA A 1 87 ? -6.412 -1.089 -1.201 1.00 93.81 87 ALA A C 1
ATOM 669 O O . ALA A 1 87 ? -5.724 -0.117 -0.901 1.00 93.81 87 ALA A O 1
ATOM 670 N N . TRP A 1 88 ? -7.525 -1.002 -1.922 1.00 93.50 88 TRP A N 1
ATOM 671 C CA . TRP A 1 88 ? -8.139 0.253 -2.347 1.00 93.50 88 TRP A CA 1
ATOM 672 C C . TRP A 1 88 ? -9.283 0.643 -1.414 1.00 93.50 88 TRP A C 1
ATOM 674 O O . TRP A 1 88 ? -9.976 -0.245 -0.915 1.00 93.50 88 TRP A O 1
ATOM 684 N N . SER A 1 89 ? -9.527 1.947 -1.268 1.00 92.12 89 SER A N 1
ATOM 685 C CA . SER A 1 89 ? -10.825 2.460 -0.823 1.00 92.12 89 SER A CA 1
ATOM 686 C C . SER A 1 89 ? -11.932 2.072 -1.804 1.00 92.12 89 SER A C 1
ATOM 688 O O . SER A 1 89 ? -11.678 1.752 -2.971 1.00 92.12 89 SER A O 1
ATOM 690 N N . ASP A 1 90 ? -13.175 2.103 -1.337 1.00 89.62 90 ASP A N 1
ATOM 691 C CA . ASP A 1 90 ? -14.353 1.680 -2.099 1.00 89.62 90 ASP A CA 1
ATOM 692 C C . ASP A 1 90 ? -14.572 2.491 -3.387 1.00 89.62 90 ASP A C 1
ATOM 694 O O . ASP A 1 90 ? -14.983 1.954 -4.416 1.00 89.62 90 ASP A O 1
ATOM 698 N N . ASP A 1 91 ? -14.221 3.772 -3.343 1.00 90.56 91 ASP A N 1
ATOM 699 C CA . ASP A 1 91 ? -14.305 4.741 -4.431 1.00 90.56 91 ASP A CA 1
ATOM 700 C C . ASP A 1 91 ? -13.042 4.817 -5.295 1.00 90.56 91 ASP A C 1
ATOM 702 O O . ASP A 1 91 ? -12.993 5.581 -6.259 1.00 90.56 91 ASP A O 1
ATOM 706 N N . GLY A 1 92 ? -12.012 4.046 -4.947 1.00 92.31 92 GLY A N 1
ATOM 707 C CA . GLY A 1 92 ? -10.754 3.988 -5.677 1.00 92.31 92 GLY A CA 1
ATOM 708 C C . GLY A 1 92 ? -9.880 5.244 -5.574 1.00 92.31 92 GLY A C 1
ATOM 709 O O . GLY A 1 92 ? -8.981 5.419 -6.396 1.00 92.31 92 GLY A O 1
ATOM 710 N N . THR A 1 93 ? -10.125 6.134 -4.611 1.00 93.88 93 THR A N 1
ATOM 711 C CA . THR A 1 93 ? -9.347 7.377 -4.448 1.00 93.88 93 THR A CA 1
ATOM 712 C C . THR A 1 93 ? -8.106 7.212 -3.573 1.00 93.88 93 THR A C 1
ATOM 714 O O . THR A 1 93 ? -7.130 7.946 -3.755 1.00 93.88 93 THR A O 1
ATOM 717 N N . ILE A 1 94 ? -8.112 6.235 -2.663 1.00 94.62 94 ILE A N 1
ATOM 718 C CA . ILE A 1 94 ? -7.030 5.943 -1.720 1.00 94.62 94 ILE A CA 1
ATOM 719 C C . ILE A 1 94 ? -6.577 4.492 -1.882 1.00 94.62 94 ILE A C 1
ATOM 721 O O . ILE A 1 94 ? -7.380 3.593 -2.133 1.00 94.62 94 ILE A O 1
ATOM 725 N N . ILE A 1 95 ? -5.283 4.251 -1.689 1.00 94.69 95 ILE A N 1
ATOM 726 C CA . ILE A 1 95 ? -4.709 2.911 -1.559 1.00 94.69 95 ILE A CA 1
ATOM 727 C C . ILE A 1 95 ? -3.979 2.825 -0.217 1.00 94.69 95 ILE A C 1
ATOM 729 O O . ILE A 1 95 ? -3.111 3.646 0.074 1.00 94.69 95 ILE A O 1
ATOM 733 N N . ALA A 1 96 ? -4.311 1.821 0.591 1.00 95.00 96 ALA A N 1
ATOM 734 C CA . ALA A 1 96 ? -3.490 1.426 1.728 1.00 95.00 96 ALA A CA 1
ATOM 735 C C . ALA A 1 96 ? -2.239 0.716 1.209 1.00 95.00 96 ALA A C 1
ATOM 737 O O . ALA A 1 96 ? -2.343 -0.218 0.405 1.00 95.00 96 ALA A O 1
ATOM 738 N N . ILE A 1 97 ? -1.066 1.156 1.648 1.00 94.81 97 ILE A N 1
ATOM 739 C CA . ILE A 1 97 ? 0.217 0.606 1.214 1.00 94.81 97 ILE A CA 1
ATOM 740 C C . ILE A 1 97 ? 1.125 0.338 2.416 1.00 94.81 97 ILE A C 1
ATOM 742 O O . ILE A 1 97 ? 0.973 0.974 3.461 1.00 94.81 97 ILE A O 1
ATOM 746 N N . ASP A 1 98 ? 2.097 -0.551 2.230 1.00 92.88 98 ASP A N 1
ATOM 747 C CA . ASP A 1 98 ? 3.316 -0.542 3.041 1.00 92.88 98 ASP A CA 1
ATOM 748 C C . ASP A 1 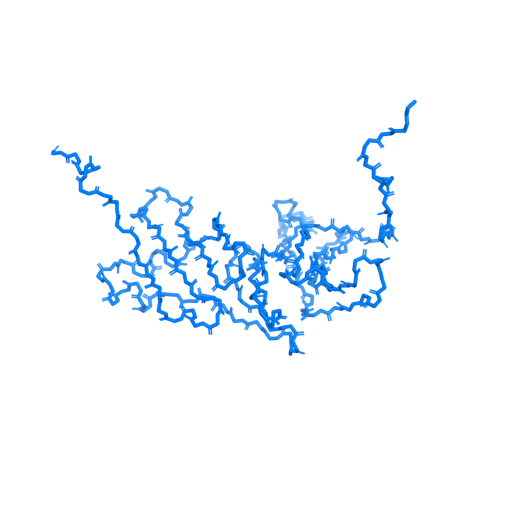98 ? 4.387 0.251 2.320 1.00 92.88 98 ASP A C 1
ATOM 750 O O . ASP A 1 98 ? 4.634 0.022 1.130 1.00 92.88 98 ASP A O 1
ATOM 754 N N . LEU A 1 99 ? 5.076 1.108 3.063 1.00 91.62 99 LEU A N 1
ATOM 755 C CA . LEU A 1 99 ? 6.363 1.657 2.667 1.00 91.62 99 LEU A CA 1
ATOM 756 C C . LEU A 1 99 ? 7.414 1.242 3.683 1.00 91.62 99 LEU A C 1
ATOM 758 O O . LEU A 1 99 ? 7.333 1.629 4.840 1.00 91.62 99 LEU A O 1
ATOM 762 N N . LEU A 1 100 ? 8.409 0.462 3.260 1.00 87.38 100 LEU A N 1
ATOM 763 C CA . LEU A 1 100 ? 9.466 -0.049 4.144 1.00 87.38 100 LEU A CA 1
ATOM 764 C C . LEU A 1 100 ? 8.921 -0.698 5.435 1.00 87.38 100 LEU A C 1
ATOM 766 O O . LEU A 1 100 ? 9.563 -0.593 6.480 1.00 87.38 100 LEU A O 1
ATOM 770 N N . LEU A 1 101 ? 7.784 -1.403 5.323 1.00 84.06 101 LEU A N 1
ATOM 771 C CA . LEU A 1 101 ? 7.028 -2.062 6.405 1.00 84.06 101 LEU A CA 1
ATOM 772 C C . LEU A 1 101 ? 6.204 -1.132 7.312 1.00 84.06 101 LEU A C 1
ATOM 774 O O . LEU A 1 101 ? 5.544 -1.616 8.222 1.00 84.06 101 LEU A O 1
ATOM 778 N N . ASP A 1 102 ? 6.206 0.176 7.068 1.00 89.25 102 ASP A N 1
ATOM 779 C CA . ASP A 1 102 ? 5.307 1.105 7.750 1.00 89.25 102 ASP A CA 1
ATOM 780 C C . ASP A 1 102 ? 3.976 1.235 6.979 1.00 89.25 102 ASP A C 1
ATOM 782 O O . ASP A 1 102 ? 3.997 1.339 5.745 1.00 89.25 102 ASP A O 1
ATOM 786 N N . PRO A 1 103 ? 2.826 1.336 7.670 1.00 92.50 103 PRO A N 1
ATOM 787 C CA . PRO A 1 103 ? 1.531 1.555 7.035 1.00 92.50 103 PRO A CA 1
ATOM 788 C C . PRO A 1 103 ? 1.347 3.010 6.570 1.00 92.50 103 PRO A C 1
ATOM 790 O O . PRO A 1 103 ? 1.497 3.973 7.332 1.00 92.50 103 PRO A O 1
ATOM 793 N N . PHE A 1 104 ? 0.953 3.181 5.308 1.00 94.62 104 PHE A N 1
ATOM 794 C CA . PHE A 1 104 ? 0.663 4.474 4.684 1.00 94.62 104 PHE A CA 1
ATOM 795 C C . PHE A 1 104 ? -0.658 4.453 3.912 1.00 94.62 104 PHE A C 1
ATOM 797 O O . PHE A 1 104 ? -1.139 3.412 3.463 1.00 94.62 104 PHE A O 1
ATOM 804 N N . LEU A 1 105 ? -1.209 5.646 3.699 1.00 94.81 105 LEU A N 1
ATOM 805 C CA . LEU A 1 105 ? -2.268 5.908 2.731 1.00 94.81 105 LEU A CA 1
ATOM 806 C C . LEU A 1 105 ? -1.694 6.684 1.543 1.00 94.81 105 LEU A C 1
ATOM 808 O O . LEU A 1 105 ? -0.998 7.687 1.725 1.00 94.81 105 LEU A O 1
ATOM 812 N N . LEU A 1 106 ? -2.004 6.227 0.334 1.00 96.56 106 LEU A N 1
ATOM 813 C CA . LEU A 1 106 ? -1.603 6.830 -0.933 1.00 96.56 106 LEU A CA 1
ATOM 814 C C . LEU A 1 106 ? -2.820 7.398 -1.660 1.00 96.56 106 LEU A C 1
ATOM 816 O O . LEU A 1 106 ? -3.756 6.667 -1.976 1.00 96.56 106 LEU A O 1
ATOM 820 N N . SER A 1 107 ? -2.775 8.689 -1.976 1.00 96.12 107 SER A N 1
ATOM 821 C CA . SER A 1 107 ? -3.740 9.337 -2.867 1.00 96.12 107 SER A CA 1
ATOM 822 C C . SER A 1 107 ? -3.493 8.930 -4.319 1.00 96.12 107 SER A C 1
ATOM 824 O O . SER A 1 107 ? -2.410 9.151 -4.859 1.00 96.12 107 SER A O 1
ATOM 826 N N . VAL A 1 108 ? -4.508 8.379 -4.980 1.00 95.94 108 VAL A N 1
ATOM 827 C CA . VAL A 1 108 ? -4.422 7.900 -6.373 1.00 95.94 108 VAL A CA 1
ATOM 828 C C . VAL A 1 108 ? -4.357 9.049 -7.385 1.00 95.94 108 VAL A C 1
ATOM 830 O O . VAL A 1 108 ? -3.789 8.898 -8.476 1.00 95.94 108 VAL A O 1
ATOM 833 N N . GLU A 1 109 ? -4.955 10.188 -7.039 1.00 95.38 109 GLU A N 1
ATOM 834 C CA . GLU A 1 109 ? -4.979 11.388 -7.876 1.00 95.38 109 GLU A CA 1
ATOM 835 C C . GLU A 1 109 ? -3.658 12.153 -7.787 1.00 95.38 109 GLU A C 1
ATOM 837 O O . GLU A 1 109 ? -3.073 12.503 -8.810 1.00 95.38 109 GLU A O 1
ATOM 842 N N . THR A 1 110 ? -3.181 12.399 -6.565 1.00 96.00 110 THR A N 1
ATOM 843 C CA . THR A 1 110 ? -2.048 13.305 -6.322 1.00 96.00 110 THR A CA 1
ATOM 844 C C . THR A 1 110 ? -0.723 12.587 -6.096 1.00 96.00 110 THR A C 1
ATOM 846 O O . THR A 1 110 ? 0.318 13.237 -6.087 1.00 96.00 110 THR A O 1
ATOM 849 N N . GLY A 1 111 ? -0.749 11.277 -5.844 1.00 96.06 111 GLY A N 1
ATOM 850 C CA . GLY A 1 111 ? 0.417 10.498 -5.426 1.00 96.06 111 GLY A CA 1
ATOM 851 C C . GLY A 1 111 ? 0.940 10.836 -4.030 1.00 96.06 111 GLY A C 1
ATOM 852 O O . GLY A 1 111 ? 2.022 10.401 -3.640 1.00 96.06 111 GLY A O 1
ATOM 853 N N . SER A 1 112 ? 0.190 11.631 -3.263 1.00 95.62 112 SER A N 1
ATOM 854 C CA . SER A 1 112 ? 0.593 12.058 -1.926 1.00 95.62 112 SER A CA 1
ATOM 855 C C . SER A 1 112 ? 0.500 10.911 -0.927 1.00 95.62 112 SER A C 1
ATOM 857 O O . SER A 1 112 ? -0.479 10.164 -0.911 1.00 95.62 112 SER A O 1
ATOM 859 N N . LEU A 1 113 ? 1.510 10.825 -0.065 1.00 95.25 113 LEU A N 1
ATOM 860 C CA . LEU A 1 113 ? 1.628 9.824 0.985 1.00 95.25 113 LEU A CA 1
ATOM 861 C C . LEU A 1 113 ? 1.277 10.427 2.340 1.00 95.25 113 LEU A C 1
ATOM 863 O O . LEU A 1 113 ? 1.756 11.503 2.693 1.00 95.25 113 LEU A O 1
ATOM 867 N N . THR A 1 114 ? 0.473 9.708 3.114 1.00 93.81 114 THR A N 1
ATOM 868 C CA . THR A 1 114 ? 0.161 10.034 4.508 1.00 93.81 114 THR A CA 1
ATOM 869 C C . THR A 1 114 ? 0.552 8.849 5.374 1.00 93.81 114 THR A C 1
ATOM 871 O O . THR A 1 114 ? -0.018 7.768 5.223 1.00 93.81 114 THR A O 1
ATOM 874 N N . LYS A 1 115 ? 1.539 9.035 6.261 1.00 91.38 115 LYS A N 1
ATOM 875 C CA . LYS A 1 115 ? 1.883 8.011 7.253 1.00 91.38 115 LYS A CA 1
ATOM 876 C C . LYS A 1 115 ? 0.702 7.842 8.198 1.00 91.38 115 LYS A C 1
ATOM 878 O O . LYS A 1 115 ? 0.141 8.839 8.656 1.00 91.38 115 LYS A O 1
ATOM 883 N N . LEU A 1 116 ? 0.338 6.600 8.489 1.00 89.75 116 LEU A N 1
ATOM 884 C CA . LEU A 1 116 ? -0.678 6.320 9.488 1.00 89.75 116 LEU A CA 1
ATOM 885 C C . LEU A 1 116 ? -0.054 6.450 10.885 1.00 89.75 116 LEU A C 1
ATOM 887 O O . LEU A 1 116 ? 0.473 5.488 11.433 1.00 89.75 116 LEU A O 1
ATOM 891 N N . ASP A 1 117 ? -0.084 7.658 11.444 1.00 88.31 117 ASP A N 1
ATOM 892 C CA . ASP A 1 117 ? 0.328 7.918 12.826 1.00 88.31 117 ASP A CA 1
ATOM 893 C C . ASP A 1 117 ? -0.905 7.949 13.738 1.00 88.31 117 ASP A C 1
ATOM 895 O O . ASP A 1 117 ? -1.741 8.850 13.646 1.00 88.31 117 ASP A O 1
ATOM 899 N N . LEU A 1 118 ? -1.035 6.923 14.584 1.00 89.94 118 LEU A N 1
ATOM 900 C CA . LEU A 1 118 ? -2.164 6.743 15.505 1.00 89.94 118 LEU A CA 1
ATOM 901 C C . LEU A 1 118 ? -1.776 6.954 16.973 1.00 89.94 118 LEU A C 1
ATOM 903 O O . LEU A 1 118 ? -2.557 6.609 17.864 1.00 89.94 118 LEU A O 1
ATOM 907 N N . LYS A 1 119 ? -0.580 7.490 17.251 1.00 91.75 119 LYS A N 1
ATOM 908 C CA . LYS A 1 119 ? -0.050 7.642 18.616 1.00 91.75 119 LYS A CA 1
ATOM 909 C C . LYS A 1 119 ? -1.028 8.364 19.544 1.00 91.75 119 LYS A C 1
ATOM 911 O O . LYS A 1 119 ? -1.335 7.872 20.635 1.00 91.75 119 LYS A O 1
ATOM 916 N N . ASP A 1 120 ? -1.529 9.519 19.118 1.00 91.31 120 ASP A N 1
ATOM 917 C CA . ASP A 1 120 ? -2.396 10.361 19.947 1.00 91.31 120 ASP A CA 1
ATOM 918 C C . ASP A 1 12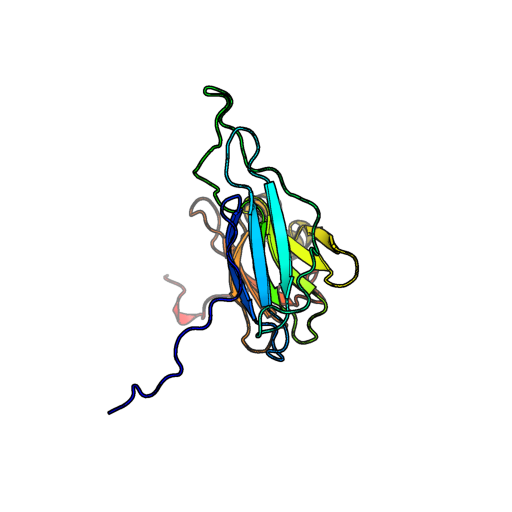0 ? -3.772 9.718 20.150 1.00 91.31 120 ASP A C 1
ATOM 920 O O . ASP A 1 120 ? -4.324 9.732 21.252 1.00 91.31 120 ASP A O 1
ATOM 924 N N . GLN A 1 121 ? -4.307 9.089 19.105 1.00 90.31 121 GLN A N 1
ATOM 925 C CA . GLN A 1 121 ? -5.593 8.402 19.117 1.00 90.31 121 GLN A CA 1
ATOM 926 C C . GLN A 1 121 ? -5.569 7.203 20.065 1.00 90.31 121 GLN A C 1
ATOM 928 O O . GLN A 1 121 ? -6.487 7.025 20.861 1.00 90.31 121 GLN A O 1
ATOM 933 N N . LEU A 1 122 ? -4.508 6.399 20.016 1.00 89.12 122 LEU A N 1
ATOM 934 C CA . LEU A 1 122 ? -4.314 5.268 20.923 1.00 89.12 122 LEU A CA 1
ATOM 935 C C . LEU A 1 122 ? -4.131 5.737 22.369 1.00 89.12 122 LEU A C 1
ATOM 937 O O . LEU A 1 122 ? -4.731 5.168 23.280 1.00 89.12 122 LEU A O 1
ATOM 941 N N . SER A 1 123 ? -3.377 6.818 22.578 1.00 90.88 123 SER A N 1
ATOM 942 C CA . SER A 1 123 ? -3.203 7.414 23.909 1.00 90.88 123 SER A CA 1
ATOM 943 C C . SER A 1 123 ? -4.528 7.922 24.484 1.00 90.88 123 SER A C 1
ATOM 945 O O . SER A 1 123 ? -4.807 7.729 25.668 1.00 90.88 123 SER A O 1
ATOM 947 N N . ALA A 1 12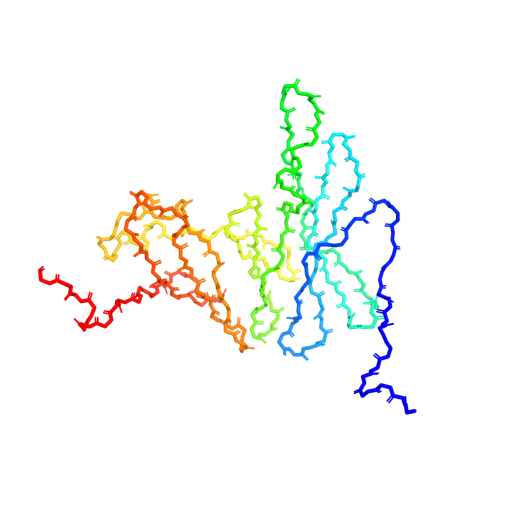4 ? -5.397 8.503 23.650 1.00 89.31 124 ALA A N 1
ATOM 948 C CA . ALA A 1 124 ? -6.739 8.928 24.052 1.00 89.31 124 ALA A CA 1
ATOM 949 C C . ALA A 1 124 ? -7.654 7.755 24.455 1.00 89.31 124 ALA A C 1
ATOM 951 O O . ALA A 1 124 ? -8.602 7.952 25.215 1.00 89.31 124 ALA A O 1
ATOM 952 N N . LEU A 1 125 ? -7.353 6.538 23.994 1.00 85.88 125 LEU A N 1
ATOM 953 C CA . LEU A 1 125 ? -8.019 5.296 24.399 1.00 85.88 125 LEU A CA 1
ATOM 954 C C . LEU A 1 125 ? -7.387 4.657 25.651 1.00 85.88 125 LEU A C 1
ATOM 956 O O . LEU A 1 125 ? -7.794 3.570 26.053 1.00 85.88 125 LEU A O 1
ATOM 960 N N . GLY A 1 126 ? -6.413 5.321 26.286 1.00 88.19 126 GLY A N 1
ATOM 961 C CA . GLY A 1 126 ? -5.730 4.833 27.487 1.00 88.19 126 GLY A CA 1
ATOM 962 C C . GLY A 1 126 ? -4.655 3.778 27.215 1.00 88.19 126 GLY A C 1
ATOM 963 O O . GLY A 1 126 ? -4.242 3.084 28.143 1.00 88.19 126 GLY A O 1
ATOM 964 N N . LEU A 1 127 ? -4.213 3.643 25.963 1.00 87.62 127 LEU A N 1
ATOM 965 C CA . LEU A 1 127 ? -3.152 2.726 25.556 1.00 87.62 127 LEU A CA 1
ATOM 966 C C . LEU A 1 127 ? -1.793 3.440 25.506 1.00 87.62 127 LEU A C 1
ATOM 968 O O . LEU A 1 127 ? -1.728 4.665 25.404 1.00 87.62 127 LEU A O 1
ATOM 972 N N . ASP A 1 128 ? -0.701 2.674 25.519 1.00 89.12 128 ASP A N 1
ATOM 973 C CA . ASP A 1 128 ? 0.634 3.204 25.220 1.00 89.12 128 ASP A CA 1
ATOM 974 C C . ASP A 1 128 ? 0.765 3.461 23.712 1.00 89.12 128 ASP A C 1
ATOM 976 O O . ASP A 1 128 ? 1.250 2.622 22.950 1.00 89.12 128 ASP A O 1
ATOM 980 N N . GLY A 1 129 ? 0.262 4.614 23.268 1.00 89.62 129 GLY A N 1
ATOM 981 C CA . GLY A 1 129 ? 0.218 4.959 21.852 1.00 89.62 129 GLY A CA 1
ATOM 982 C C . GLY A 1 129 ? 1.595 5.098 21.208 1.00 89.62 129 GLY A C 1
ATOM 983 O O . GLY A 1 129 ? 1.725 4.806 20.025 1.00 89.62 129 GLY A O 1
ATOM 984 N N . GLU A 1 130 ? 2.623 5.501 21.962 1.00 90.25 130 GLU A N 1
ATOM 985 C CA . GLU A 1 130 ? 3.986 5.649 21.439 1.00 90.25 130 GLU A CA 1
ATOM 986 C C . GLU A 1 130 ? 4.596 4.299 21.093 1.00 90.25 130 GLU A C 1
ATOM 988 O O . GLU A 1 130 ? 5.144 4.142 20.001 1.00 90.25 130 GLU A O 1
ATOM 993 N N . SER A 1 131 ? 4.467 3.329 21.997 1.00 88.12 131 SER A N 1
ATOM 994 C CA . SER A 1 131 ? 4.962 1.981 21.753 1.00 88.12 131 SER A CA 1
ATOM 995 C C . SER A 1 131 ? 4.115 1.267 20.707 1.00 88.12 131 SER A C 1
ATOM 997 O O . SER A 1 131 ? 4.652 0.757 19.734 1.00 88.12 131 SER A O 1
ATOM 999 N N . ILE A 1 132 ? 2.785 1.270 20.841 1.00 89.06 132 ILE A N 1
ATOM 1000 C CA . ILE A 1 132 ? 1.902 0.487 19.961 1.00 89.06 132 ILE A CA 1
ATOM 1001 C C . ILE A 1 132 ? 1.957 0.978 18.512 1.00 89.06 132 ILE A C 1
ATOM 1003 O O . ILE A 1 132 ? 2.041 0.149 17.608 1.00 89.06 132 ILE A O 1
ATOM 1007 N N . ALA A 1 133 ? 1.935 2.294 18.267 1.00 88.62 133 ALA A N 1
ATOM 1008 C CA . ALA A 1 133 ? 1.896 2.833 16.905 1.00 88.62 133 ALA A CA 1
ATOM 1009 C C . ALA A 1 133 ? 3.117 2.434 16.058 1.00 88.62 133 ALA A C 1
ATOM 1011 O O . ALA A 1 133 ? 2.997 2.323 14.843 1.00 88.62 133 ALA A O 1
ATOM 1012 N N . GLN A 1 134 ? 4.270 2.178 16.686 1.00 87.69 134 GLN A N 1
ATOM 1013 C CA . GLN A 1 134 ? 5.497 1.754 15.998 1.00 87.69 134 GLN A CA 1
ATOM 1014 C C . GLN A 1 134 ? 5.434 0.320 15.463 1.00 87.69 134 GLN A C 1
ATOM 1016 O O . GLN A 1 134 ? 6.232 -0.038 14.602 1.00 87.69 134 GLN A O 1
ATOM 1021 N N . TYR A 1 135 ? 4.506 -0.494 15.969 1.00 89.44 135 TYR A N 1
ATOM 1022 C CA . TYR A 1 135 ? 4.409 -1.914 15.633 1.00 89.44 135 TYR A CA 1
ATOM 1023 C C . TYR A 1 135 ? 3.085 -2.285 14.968 1.00 89.44 135 TYR A C 1
ATOM 1025 O O . TYR A 1 135 ? 2.758 -3.467 14.902 1.00 89.44 135 TYR A O 1
ATOM 1033 N N . LEU A 1 136 ? 2.303 -1.307 14.504 1.00 90.44 136 LEU A N 1
ATOM 1034 C CA . LEU A 1 136 ? 1.073 -1.578 13.768 1.00 90.44 136 LEU A CA 1
ATOM 1035 C C . LEU A 1 136 ? 1.370 -1.990 12.327 1.00 90.44 136 LEU A C 1
ATOM 1037 O O . LEU A 1 136 ? 2.125 -1.321 11.629 1.00 90.44 136 LEU A O 1
ATOM 1041 N N . ASP A 1 137 ? 0.691 -3.039 11.876 1.00 91.38 137 ASP A N 1
ATOM 1042 C CA . ASP A 1 137 ? 0.723 -3.507 10.492 1.00 91.38 137 ASP A CA 1
ATOM 1043 C C . ASP A 1 137 ? -0.695 -3.834 9.998 1.00 91.38 137 ASP A C 1
ATOM 1045 O O . ASP A 1 137 ? -1.606 -4.126 10.786 1.00 91.38 137 ASP A O 1
ATOM 1049 N N . TRP A 1 138 ? -0.895 -3.779 8.684 1.00 92.62 138 TRP A N 1
ATOM 1050 C CA . TRP A 1 138 ? -2.135 -4.179 8.036 1.00 92.62 138 TRP A CA 1
ATOM 1051 C C . TRP A 1 138 ? -2.325 -5.692 8.126 1.00 92.62 138 TRP A C 1
ATOM 1053 O O . TRP A 1 138 ? -1.547 -6.466 7.574 1.00 92.62 138 TRP A O 1
ATOM 1063 N N . THR A 1 139 ? -3.428 -6.133 8.729 1.00 91.56 139 THR A N 1
ATOM 1064 C CA . THR A 1 139 ? -3.745 -7.571 8.826 1.00 91.56 139 THR A CA 1
ATOM 1065 C C . THR A 1 139 ? -4.902 -7.993 7.920 1.00 91.56 139 THR A C 1
ATOM 1067 O O . THR A 1 139 ? -5.031 -9.158 7.544 1.00 91.56 139 THR A O 1
ATOM 1070 N N . GLY A 1 140 ? -5.762 -7.051 7.524 1.00 89.38 140 GLY A N 1
ATOM 1071 C CA . GLY A 1 140 ? -6.913 -7.368 6.688 1.00 89.38 140 GLY A CA 1
ATOM 1072 C C . GLY A 1 140 ? -7.654 -6.144 6.182 1.00 89.38 140 GLY A C 1
ATOM 1073 O O . GLY A 1 140 ? -7.540 -5.054 6.732 1.00 89.38 140 GLY A O 1
ATOM 1074 N N . PHE A 1 141 ? -8.446 -6.344 5.135 1.00 90.19 141 PHE A N 1
ATOM 1075 C CA . PHE A 1 141 ? -9.221 -5.287 4.496 1.00 90.19 141 PHE A CA 1
ATOM 1076 C C . PHE A 1 141 ? -10.636 -5.766 4.218 1.00 90.19 141 PHE A C 1
ATOM 1078 O O . PHE A 1 141 ? -10.873 -6.933 3.897 1.00 90.19 141 PHE A O 1
ATOM 1085 N N . SER A 1 142 ? -11.586 -4.850 4.354 1.00 86.25 142 SER A N 1
ATOM 1086 C CA . SER A 1 142 ? -12.971 -5.097 3.994 1.00 86.25 142 SER A CA 1
ATOM 1087 C C . SER A 1 142 ? -13.079 -5.356 2.488 1.00 86.25 142 SER A C 1
ATOM 1089 O O . SER A 1 142 ? -12.553 -4.564 1.706 1.00 86.25 142 SER A O 1
ATOM 1091 N N . PRO A 1 143 ? -13.824 -6.385 2.045 1.00 74.56 143 PRO A N 1
ATOM 1092 C CA . PRO A 1 143 ? -14.058 -6.636 0.620 1.00 74.56 143 PRO A CA 1
ATOM 1093 C C . PRO A 1 143 ? -14.748 -5.475 -0.107 1.00 74.56 143 PRO A C 1
ATOM 1095 O O . PRO A 1 143 ? -14.649 -5.372 -1.326 1.00 74.56 143 PRO A O 1
ATOM 1098 N N . ILE A 1 144 ? -15.446 -4.610 0.640 1.00 73.94 144 ILE A N 1
ATOM 1099 C CA . ILE A 1 144 ? -16.099 -3.394 0.137 1.00 73.94 144 ILE A CA 1
ATOM 1100 C C . ILE A 1 144 ? -15.232 -2.132 0.292 1.00 73.94 144 ILE A C 1
ATOM 1102 O O . ILE A 1 144 ? -15.763 -1.037 0.249 1.00 73.94 144 ILE A O 1
ATOM 1106 N N . GLY A 1 145 ? -13.920 -2.273 0.507 1.00 68.75 145 GLY A N 1
ATOM 1107 C CA . GLY A 1 145 ? -12.900 -1.241 0.262 1.00 68.75 145 GLY A CA 1
ATOM 1108 C C . GLY A 1 145 ? -12.594 -0.262 1.398 1.00 68.75 145 GLY A C 1
ATOM 1109 O O . GLY A 1 145 ? -11.448 0.114 1.581 1.00 68.75 145 GLY A O 1
ATOM 1110 N N . ASP A 1 146 ? -13.558 0.108 2.236 1.00 85.19 146 ASP A N 1
ATOM 1111 C CA . ASP A 1 146 ? -13.365 1.303 3.084 1.00 85.19 146 ASP A CA 1
ATOM 1112 C C . ASP A 1 146 ? -12.848 1.081 4.503 1.00 85.19 146 ASP A C 1
ATOM 1114 O O . ASP A 1 146 ? -12.616 2.044 5.236 1.00 85.19 146 ASP A O 1
ATOM 1118 N N . LYS A 1 147 ? -12.657 -0.172 4.916 1.00 89.56 147 LYS A N 1
ATOM 1119 C CA . LYS A 1 147 ? -12.188 -0.492 6.267 1.00 89.56 147 LYS A CA 1
ATOM 1120 C C . LYS A 1 147 ? -10.976 -1.395 6.229 1.00 89.56 147 LYS A C 1
ATOM 1122 O O . LYS A 1 147 ? -10.940 -2.346 5.450 1.00 89.56 147 LYS A O 1
ATOM 1127 N N . ALA A 1 148 ? -10.045 -1.139 7.130 1.00 92.06 148 ALA A N 1
ATOM 1128 C CA . ALA A 1 148 ? -8.856 -1.950 7.319 1.00 92.06 148 ALA A CA 1
ATOM 1129 C C . ALA A 1 148 ? -8.739 -2.386 8.774 1.00 92.06 148 ALA A C 1
ATOM 1131 O O . ALA A 1 148 ? -9.163 -1.663 9.675 1.00 92.06 148 ALA A O 1
ATOM 1132 N N . LEU A 1 149 ? -8.168 -3.565 8.979 1.00 93.56 149 LEU A N 1
ATOM 1133 C CA . LEU A 1 149 ? -7.767 -4.088 10.272 1.00 93.56 149 LEU A CA 1
ATOM 1134 C C . LEU A 1 149 ? -6.268 -3.865 10.455 1.00 93.56 149 LEU A C 1
ATOM 1136 O O . LEU A 1 149 ? -5.491 -4.149 9.538 1.00 93.56 149 LEU A O 1
ATOM 1140 N N . LEU A 1 150 ? -5.873 -3.428 11.649 1.00 92.50 150 LEU A N 1
ATOM 1141 C CA . LEU A 1 150 ? -4.471 -3.358 12.056 1.00 92.50 150 LEU A CA 1
ATOM 1142 C C . LEU A 1 150 ? -4.227 -4.161 13.325 1.00 92.50 150 LEU A C 1
ATOM 1144 O O . LEU A 1 150 ? -5.081 -4.193 14.217 1.00 92.50 150 LEU A O 1
ATOM 1148 N N . THR A 1 151 ? -3.047 -4.765 13.406 1.00 91.56 151 THR A N 1
ATOM 1149 C CA . THR A 1 151 ? -2.569 -5.474 14.597 1.00 91.56 151 THR A CA 1
ATOM 1150 C C . THR A 1 151 ? -1.134 -5.109 14.911 1.00 91.56 151 THR A C 1
ATOM 1152 O O . THR A 1 151 ? -0.369 -4.774 14.010 1.00 91.56 151 THR A O 1
ATOM 1155 N N . THR A 1 152 ? -0.751 -5.234 16.176 1.00 89.75 152 THR A N 1
ATOM 1156 C CA . THR A 1 152 ? 0.662 -5.240 16.566 1.00 89.75 152 THR A CA 1
ATOM 1157 C C . THR A 1 152 ? 1.351 -6.519 16.092 1.00 89.75 152 THR A C 1
ATOM 1159 O O . THR A 1 152 ? 0.792 -7.598 16.266 1.00 89.75 152 THR A O 1
ATOM 1162 N N . PHE A 1 153 ? 2.559 -6.431 15.530 1.00 83.25 153 PHE A N 1
ATOM 1163 C CA . PHE A 1 153 ? 3.307 -7.614 15.059 1.00 83.25 153 PHE A CA 1
ATOM 1164 C C . PHE A 1 153 ? 4.352 -8.165 16.051 1.00 83.25 153 PHE A C 1
ATOM 1166 O O . PHE A 1 153 ? 5.027 -9.145 15.745 1.00 83.25 153 PHE A O 1
ATOM 1173 N N . THR A 1 154 ? 4.496 -7.558 17.233 1.00 80.69 154 THR A N 1
ATOM 1174 C CA . THR A 1 154 ? 5.443 -7.964 18.293 1.00 80.69 154 THR A CA 1
ATOM 1175 C C . THR A 1 154 ? 4.705 -8.405 19.554 1.00 80.69 154 THR A C 1
ATOM 1177 O O . THR A 1 154 ? 3.625 -7.886 19.819 1.00 80.69 154 THR A O 1
ATOM 1180 N N . ASP A 1 155 ? 5.275 -9.320 20.340 1.00 76.12 155 ASP A N 1
ATOM 1181 C CA . ASP A 1 155 ? 4.762 -9.770 21.644 1.00 76.12 155 ASP A CA 1
ATOM 1182 C C . ASP A 1 155 ? 5.224 -8.895 22.826 1.00 76.12 155 ASP A C 1
ATOM 1184 O O . ASP A 1 155 ? 4.749 -9.071 23.948 1.00 76.12 155 ASP A O 1
ATOM 1188 N N . GLU A 1 156 ? 6.103 -7.921 22.576 1.00 76.38 156 GLU A N 1
ATOM 1189 C CA . GLU A 1 156 ? 6.652 -7.018 23.596 1.00 76.38 156 GLU A CA 1
ATOM 1190 C C . GLU A 1 156 ? 5.624 -6.014 24.154 1.00 76.38 156 GLU A C 1
ATOM 1192 O O . GLU A 1 156 ? 5.814 -5.473 25.245 1.00 76.38 156 GLU A O 1
ATOM 1197 N N . PHE A 1 157 ? 4.517 -5.784 23.439 1.00 72.00 157 PHE A N 1
ATOM 1198 C CA . PHE A 1 157 ? 3.471 -4.823 23.801 1.00 72.00 157 PHE A CA 1
ATOM 1199 C C . PHE A 1 157 ? 2.081 -5.474 23.807 1.00 72.00 157 PHE A C 1
ATOM 1201 O O . PHE A 1 157 ? 1.886 -6.537 23.206 1.00 72.00 157 PHE A O 1
ATOM 1208 N N . PRO A 1 158 ? 1.087 -4.856 24.479 1.00 73.94 158 PRO A N 1
ATOM 1209 C CA . PRO A 1 158 ? -0.283 -5.349 24.457 1.00 73.94 158 PRO A CA 1
ATOM 1210 C C . PRO A 1 158 ? -0.778 -5.539 23.023 1.00 73.94 158 PRO A C 1
ATOM 1212 O O . PRO A 1 158 ? -0.735 -4.605 22.222 1.00 73.94 158 PRO A O 1
ATOM 1215 N N . GLN A 1 159 ? -1.275 -6.742 22.722 1.00 82.88 159 GLN A N 1
ATOM 1216 C CA . GLN A 1 159 ? -1.877 -7.018 21.425 1.00 82.88 159 GLN A CA 1
ATOM 1217 C C . GLN A 1 159 ? -3.125 -6.164 21.249 1.00 82.88 159 GLN A C 1
ATOM 1219 O O . GLN A 1 159 ? -4.077 -6.282 22.025 1.00 82.88 159 GLN A O 1
ATOM 1224 N N . VAL A 1 160 ? -3.135 -5.331 20.213 1.00 87.44 160 VAL A N 1
ATOM 1225 C CA . VAL A 1 160 ? -4.338 -4.604 19.805 1.00 87.44 160 VAL A CA 1
ATOM 1226 C C . VAL A 1 160 ? -4.829 -5.125 18.469 1.00 87.44 160 VAL A C 1
ATOM 1228 O O . VAL A 1 160 ? -4.043 -5.401 17.567 1.00 87.44 160 VAL A O 1
ATOM 1231 N N . LEU A 1 161 ? -6.147 -5.231 18.346 1.00 90.69 161 LEU A N 1
ATOM 1232 C CA . LEU A 1 161 ? -6.827 -5.371 17.071 1.00 90.69 161 LEU A CA 1
ATOM 1233 C C . LEU A 1 161 ? -7.662 -4.111 16.866 1.00 90.69 161 LEU A C 1
ATOM 1235 O O . LEU A 1 161 ? -8.548 -3.802 17.665 1.00 90.69 161 LEU A O 1
ATOM 1239 N N . LEU A 1 162 ? -7.361 -3.376 15.806 1.00 91.25 162 LEU A N 1
ATOM 1240 C CA . LEU A 1 162 ? -8.018 -2.122 15.461 1.00 91.25 162 LEU A CA 1
ATOM 1241 C C . LEU A 1 162 ? -8.767 -2.289 14.149 1.00 91.25 162 LEU A C 1
ATOM 1243 O O . LEU A 1 162 ? -8.326 -3.048 13.286 1.00 91.25 162 LEU A O 1
ATOM 1247 N N . TRP A 1 163 ? -9.830 -1.514 13.948 1.00 91.12 163 TRP A N 1
ATOM 1248 C CA 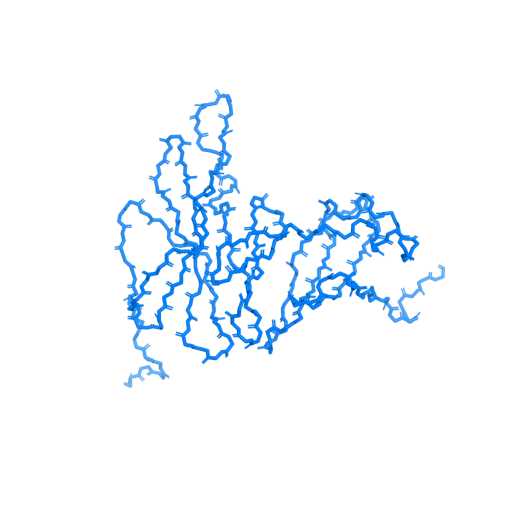. TRP A 1 163 ? -10.258 -1.172 12.596 1.00 91.12 163 TRP A CA 1
ATOM 1249 C C . TRP A 1 163 ? -10.255 0.339 12.369 1.00 91.12 163 TRP A C 1
ATOM 1251 O O . TRP A 1 163 ? -10.555 1.111 13.283 1.00 91.12 163 TRP A O 1
ATOM 1261 N N . ILE A 1 164 ? -9.920 0.753 11.146 1.00 90.44 164 ILE A N 1
ATOM 1262 C CA . ILE A 1 164 ? -9.943 2.152 10.698 1.00 90.44 164 ILE A CA 1
ATOM 1263 C C . ILE A 1 164 ? -10.758 2.300 9.414 1.00 90.44 164 ILE A C 1
ATOM 1265 O O . ILE A 1 164 ? -10.921 1.334 8.664 1.00 90.44 164 ILE A O 1
ATOM 1269 N N . SER A 1 165 ? -11.228 3.518 9.143 1.00 88.81 165 SER A N 1
ATOM 1270 C CA . SER A 1 165 ? -11.668 3.923 7.806 1.00 88.81 165 SER A CA 1
ATOM 1271 C C . SER A 1 165 ? -10.460 4.369 6.981 1.00 88.81 165 SER A C 1
ATOM 1273 O O . SER A 1 165 ? -9.637 5.131 7.482 1.00 88.81 165 SER A O 1
ATOM 1275 N N . LEU A 1 166 ? -10.356 3.952 5.715 1.00 84.50 166 LEU A N 1
ATOM 1276 C CA . LEU A 1 166 ? -9.296 4.455 4.822 1.00 84.50 166 LEU A CA 1
ATOM 1277 C C . LEU A 1 166 ? -9.493 5.934 4.450 1.00 84.50 166 LEU A C 1
ATOM 1279 O O . LEU A 1 166 ? -8.531 6.618 4.109 1.00 84.50 166 LEU A O 1
ATOM 1283 N N . LYS A 1 167 ? -10.729 6.435 4.545 1.00 80.62 167 LYS A N 1
ATOM 1284 C CA . LYS A 1 167 ? -11.090 7.837 4.280 1.00 80.62 167 LYS A CA 1
ATOM 1285 C C . LYS A 1 167 ? -10.997 8.726 5.512 1.00 80.62 167 LYS A C 1
ATOM 1287 O O . LYS A 1 167 ? -10.689 9.908 5.409 1.00 80.62 167 LYS A O 1
ATOM 1292 N N . GLU A 1 168 ? -11.269 8.149 6.678 1.00 81.25 168 GLU A N 1
ATOM 1293 C CA . GLU A 1 168 ? -11.266 8.838 7.968 1.00 81.25 168 GLU A CA 1
ATOM 1294 C C . GLU A 1 168 ? -10.395 8.063 8.973 1.00 81.25 168 GLU A C 1
ATOM 1296 O O . GLU A 1 168 ? -10.899 7.527 9.962 1.00 81.25 168 GLU A O 1
ATOM 1301 N N . PRO A 1 169 ? -9.073 7.972 8.738 1.00 77.06 169 PRO A N 1
ATOM 1302 C CA . PRO A 1 169 ? -8.186 7.120 9.534 1.00 77.06 169 PRO A CA 1
ATOM 1303 C C . PRO A 1 169 ? -7.969 7.627 10.967 1.00 77.06 169 PRO A C 1
ATOM 1305 O O . PRO A 1 169 ? -7.444 6.906 11.808 1.00 77.06 169 PRO A O 1
ATOM 1308 N N . ASN A 1 170 ? -8.388 8.861 11.264 1.00 76.00 170 ASN A N 1
ATOM 1309 C CA . ASN A 1 170 ? -8.092 9.553 12.519 1.00 76.00 170 ASN A CA 1
ATOM 1310 C C . ASN A 1 170 ? -8.899 9.056 13.726 1.00 76.00 170 ASN A C 1
ATOM 1312 O O . ASN A 1 170 ? -8.698 9.566 14.826 1.00 76.00 170 ASN A O 1
ATOM 1316 N N . ILE A 1 171 ? -9.828 8.118 13.543 1.00 76.94 171 ILE A N 1
ATOM 1317 C CA . ILE A 1 171 ? -10.645 7.567 14.627 1.00 76.94 171 ILE A CA 1
ATOM 1318 C C . ILE A 1 171 ? -10.542 6.038 14.569 1.00 76.94 171 ILE A C 1
ATOM 1320 O O . ILE A 1 171 ? -11.410 5.381 13.991 1.00 76.94 171 ILE A O 1
ATOM 1324 N N . PRO A 1 172 ? -9.460 5.450 15.114 1.00 82.81 172 PRO A N 1
ATOM 1325 C CA . PRO A 1 172 ? -9.348 4.008 15.207 1.00 82.81 172 PRO A CA 1
ATOM 1326 C C . PRO A 1 172 ? -10.339 3.463 16.231 1.00 82.81 172 PRO A C 1
ATOM 1328 O O . PRO A 1 172 ? -10.582 4.049 17.287 1.00 82.81 172 PRO A O 1
ATOM 1331 N N . HIS A 1 173 ? -10.878 2.292 15.927 1.00 83.19 173 HIS A N 1
ATOM 1332 C CA . HIS A 1 173 ? -11.759 1.559 16.819 1.00 83.19 173 HIS A CA 1
ATOM 1333 C C . HIS A 1 173 ? -11.028 0.330 17.354 1.00 83.19 173 HIS A C 1
ATOM 1335 O O . HIS A 1 173 ? -10.776 -0.616 16.606 1.00 83.19 173 HIS A O 1
ATOM 1341 N N . VAL A 1 174 ? -10.709 0.341 18.650 1.00 81.94 174 VAL A N 1
ATOM 1342 C CA . VAL A 1 174 ? -10.157 -0.829 19.346 1.00 81.94 174 VAL A CA 1
ATOM 1343 C C . VAL A 1 174 ? -11.251 -1.882 19.488 1.00 81.94 174 VAL A C 1
ATOM 1345 O O . VAL A 1 174 ? -12.329 -1.614 20.021 1.00 81.94 174 VAL A O 1
ATOM 1348 N N . LEU A 1 175 ? -10.973 -3.086 18.998 1.00 79.94 175 LEU A N 1
ATOM 1349 C CA . LEU A 1 175 ? -11.826 -4.249 19.185 1.00 79.94 175 LEU A CA 1
ATOM 1350 C C . LEU A 1 175 ? -11.384 -4.977 20.452 1.00 79.94 175 LEU A C 1
ATOM 1352 O O . LEU A 1 175 ? -10.280 -5.511 20.528 1.00 79.94 175 LEU A O 1
ATOM 1356 N N . HIS A 1 176 ? -12.258 -4.992 21.455 1.00 77.44 176 HIS A N 1
ATOM 1357 C CA . HIS A 1 176 ? -12.028 -5.757 22.674 1.00 77.44 176 HIS A CA 1
ATOM 1358 C C . HIS A 1 176 ? -12.403 -7.229 22.453 1.00 77.44 176 HIS A C 1
ATOM 1360 O O . HIS A 1 176 ? -13.399 -7.503 21.771 1.00 77.44 176 HIS A O 1
ATOM 1366 N N . PRO A 1 177 ? -11.640 -8.182 23.019 1.00 67.31 177 PRO A N 1
ATOM 1367 C CA . PRO A 1 177 ? -12.047 -9.578 23.005 1.00 67.31 177 PRO A CA 1
ATOM 1368 C C . PRO A 1 177 ? -13.400 -9.732 23.728 1.00 67.31 177 PRO A C 1
ATOM 1370 O O . PRO A 1 177 ? -13.673 -8.983 24.671 1.00 67.31 177 PRO A O 1
ATOM 1373 N N . PRO A 1 178 ? -14.258 -10.679 23.307 1.00 68.69 178 PRO A N 1
ATOM 1374 C CA . PRO A 1 178 ? -15.482 -10.993 24.039 1.00 68.69 178 PRO A CA 1
ATOM 1375 C C . PRO A 1 178 ? -15.179 -11.329 25.508 1.00 68.69 178 PRO A C 1
ATOM 1377 O O . PRO A 1 178 ? -14.138 -11.921 25.790 1.00 68.69 178 PRO A O 1
ATOM 1380 N N . GLU A 1 179 ? -16.100 -11.011 26.427 1.00 68.56 179 GLU A N 1
ATOM 1381 C CA . GLU A 1 179 ? -15.951 -11.280 27.876 1.00 68.56 179 GLU A CA 1
ATOM 1382 C C . GLU A 1 179 ? -15.612 -12.754 28.178 1.00 68.56 179 GLU A C 1
ATOM 1384 O O . GLU A 1 179 ? -14.929 -13.060 29.144 1.00 68.56 179 GLU A O 1
ATOM 1389 N N . GLU A 1 180 ? -16.005 -13.677 27.301 1.00 67.75 180 GLU A N 1
ATOM 1390 C CA . GLU A 1 180 ? -15.724 -15.115 27.402 1.00 67.75 180 GLU A CA 1
ATOM 1391 C C . GLU A 1 180 ? -14.232 -15.489 27.252 1.00 67.75 180 GLU A C 1
ATOM 1393 O O . GLU A 1 180 ? -13.859 -16.632 27.515 1.00 67.75 180 GLU A O 1
ATOM 1398 N N . PHE A 1 181 ? -13.373 -14.553 26.834 1.00 59.12 181 PHE A N 1
ATOM 1399 C CA . PHE A 1 181 ? -11.924 -14.748 26.686 1.00 59.12 181 PHE A CA 1
ATOM 1400 C C . PHE A 1 181 ? -11.101 -14.148 27.836 1.00 59.12 181 PHE A C 1
ATOM 1402 O O . PHE A 1 181 ? -9.870 -14.209 27.793 1.00 59.12 181 PHE A O 1
ATOM 1409 N N . THR A 1 182 ? -11.732 -13.571 28.863 1.00 55.81 182 THR A N 1
ATOM 1410 C CA . THR A 1 182 ? -11.006 -13.159 30.071 1.00 55.81 182 THR A CA 1
ATOM 1411 C C . THR A 1 182 ? -10.763 -14.383 30.949 1.00 55.81 182 THR A C 1
ATOM 1413 O O . THR A 1 182 ? -11.709 -14.965 31.476 1.00 55.81 182 THR A O 1
ATOM 1416 N N . PHE A 1 183 ? -9.503 -14.795 31.081 1.00 58.56 183 PHE A N 1
ATOM 1417 C CA . PHE A 1 183 ? -9.107 -15.818 32.047 1.00 58.56 183 PHE A CA 1
ATOM 1418 C C . PHE A 1 183 ? -8.970 -15.168 33.435 1.00 58.56 183 PHE A C 1
ATOM 1420 O O . PHE A 1 183 ? -8.343 -14.111 33.535 1.00 58.56 183 PHE A O 1
ATOM 1427 N N . ASP A 1 184 ? -9.577 -15.786 34.456 1.00 60.84 184 ASP A N 1
ATOM 1428 C CA . ASP A 1 184 ? -9.456 -15.401 35.876 1.00 60.84 184 ASP A CA 1
ATOM 1429 C C . ASP A 1 184 ? -8.003 -15.439 36.388 1.00 60.84 184 ASP A C 1
ATOM 1431 O O . ASP A 1 184 ? -7.251 -16.369 35.997 1.00 60.84 184 ASP A O 1
#

Foldseek 3Di:
DDDPDDDDDDLDDDPQWDKADWEAALVRQKIWTWIWGDDDDWTWIFIWMAGPNNPDIDTLADTATADGDPVVSHGPVVPRGQWGWDFAALVRQWTFIHHNQFTWIAGRVRRDIDGLQQLVQCVVVVFNSVVQNVQWGWDDDDSSHFKTWIWGPDPPGDIWIWMAGSVGRRHIDTDDDPPVPDDD

Radius of gyration: 18.74 Å; chains: 1; bounding box: 45×44×58 Å

Secondary structure (DSSP, 8-state):
---SSPPPPP----TTEEEEEEEE-TTSS-EEEEEEE-SSS--EEEEEEE-TTS-S-EE-S--EEPPEETTTTEE-TT-S-SEEEEEE-TTSSEEEEEETTEEEEEETTT--EEE---HHHHHHTTS-HHHHHTTEEEEEE-TTSSEEEEEE--SSS---EEEEESS-TTS-EE-PPPGGG---

pLDDT: mean 86.91, std 9.37, range [55.81, 98.19]